Protein AF-A0A951D2X4-F1 (afdb_monomer_lite)

Sequence (350 aa):
RPELWFFWGPYGLYLFWRDPGARKLVVGLFALIPVLWFLPELWGSGHLLRGVNRAQHPRSNSAAFASCPVCTVFTKEAWPAVLNRVKIPGIIGLFAAAFGLWRTRNAWWRRPVVDPGVRARAWLLGIGLFGFVWWLGISLETQAGFSGNNRYLVFGTAPVAIAGGVAWGWFAGTLGRFAQRLGARVSGLRRLSLPQVAIPAGSAVAIALFLAVPPWIGTNIVSLPRTHHALIYQAHLREDLTAAVREAGGPSALLKCGNTPASVMTEGFQVPMAAWTLGVHTLRVQASPLTLAPPPAPTVILQTRAQTNSTLLPTPAQIIAWERAGARYRLIAHVRTFRVFSTCPGKVRG

Radius of gyration: 28.35 Å; chains: 1; bounding box: 62×49×80 Å

Foldseek 3Di:
DVVCCVVVVVVLVVCCVPPVVCVVVSVVCVVVVLCVQQVVCCVVPVDRCVVVVLQLQAALPFCLPDPQSLCCLVPVQQVLLAQLLQLVLLVVLLVVLVVVCVVCVVPQVPDPDHDPSVVVSVLLNVLLVQLVVQSNVLSVVSPVRGHSDSVSSVVSRVSSNVSSVVSLLVQLVVQLVVQLVVLVVDVVNVVSVDSVNSSVVSNVVSVCVSPVDPDSVPVSDPPPVVVVQFVVQVVCVLVQLLVQCVLQVHLVNQQPFDPDGFQEEEASVCLVSNCVSSVHDSVSYHHADPDQDDDDDGQKYWWFAPTPPGATPPHPVSVVVNVVVPQDWDFRGDGDGTTMIGSDDTPRDD

Secondary structure (DSSP, 8-state):
-GGGHHHHHHHHHHHHHH-GGGHHHHHHHHHHHHHHHHHHHHHHHS-TTHHHHHHTS--TT-GGGSSSHHHHIIIIIIGGGS-HHHHHHHHHHHHHHHHHHHHTHHHHHT-SS--HHHHHHHHHHHHHHHHHHHHHHHHHHHHTT----GGGTHHHHHHHHHHHHHHHHHHHHHHHHHHHHHHHH-GGGGGGGSHHHHHHHHHHHHHHHHHHSTT-S-TTS--HHHHHHHHHHHHHHHHHHHHHHHHTT-HHHHHTSSSSS--EEE-TTTHHHHHHHHTS-GGGEEEPPSS-PPSPPPSEEEEEESSTTSPEES-HHHHHHHHHTT---EEEEEETTEEEEESS------

pLDDT: mean 88.75, std 10.26, range [37.75, 98.19]

Structure (mmCIF, N/CA/C/O backbone):
data_AF-A0A951D2X4-F1
#
_entry.id   AF-A0A951D2X4-F1
#
loop_
_atom_site.group_PDB
_atom_site.id
_atom_site.type_symbol
_atom_site.label_atom_id
_atom_site.label_alt_id
_atom_site.label_comp_id
_atom_site.label_asym_id
_atom_site.label_entity_id
_atom_site.label_seq_id
_atom_site.pdbx_PDB_ins_code
_atom_site.Cartn_x
_atom_site.Cartn_y
_atom_site.Cartn_z
_atom_site.occupancy
_atom_site.B_iso_or_equiv
_atom_site.auth_seq_id
_atom_site.auth_comp_id
_atom_site.auth_asym_id
_atom_site.auth_atom_id
_atom_site.pdbx_PDB_model_num
ATOM 1 N N . ARG A 1 1 ? -6.357 -10.935 -4.612 1.00 74.62 1 ARG A N 1
ATOM 2 C CA . ARG A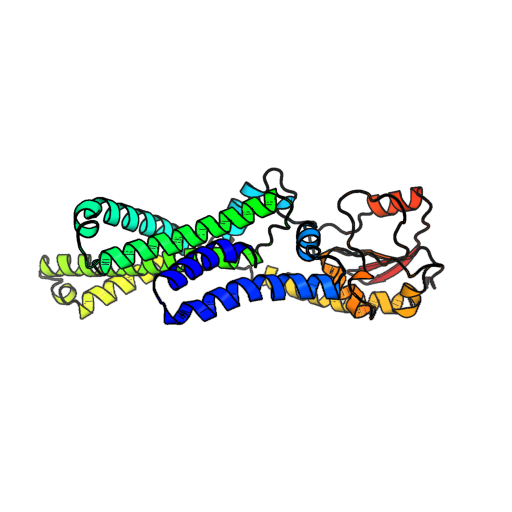 1 1 ? -5.042 -10.992 -3.941 1.00 74.62 1 ARG A CA 1
ATOM 3 C C . ARG A 1 1 ? -5.031 -12.268 -3.122 1.00 74.62 1 ARG A C 1
ATOM 5 O O . ARG A 1 1 ? -5.995 -12.422 -2.376 1.00 74.62 1 ARG A O 1
ATOM 12 N N . PRO A 1 2 ? -4.079 -13.192 -3.318 1.00 83.69 2 PRO A N 1
ATOM 13 C CA . PRO A 1 2 ? -4.097 -14.492 -2.644 1.00 83.69 2 PRO A CA 1
ATOM 14 C C . PRO A 1 2 ? -4.062 -14.390 -1.113 1.00 83.69 2 PRO A C 1
ATOM 16 O O . PRO A 1 2 ? -4.654 -15.209 -0.427 1.00 83.69 2 PRO A O 1
ATOM 19 N N . GLU A 1 3 ? -3.474 -13.326 -0.571 1.00 82.94 3 GLU A N 1
ATOM 20 C CA . GLU A 1 3 ? -3.414 -13.020 0.862 1.00 82.94 3 GLU A CA 1
ATOM 21 C C . GLU A 1 3 ? -4.816 -12.905 1.488 1.00 82.94 3 GLU A C 1
ATOM 23 O O . GLU A 1 3 ? -5.033 -13.269 2.641 1.00 82.94 3 GLU A O 1
ATOM 28 N N . LEU A 1 4 ? -5.809 -12.443 0.714 1.00 85.38 4 LEU A N 1
ATOM 29 C CA . LEU A 1 4 ? -7.202 -12.360 1.166 1.00 85.38 4 LEU A CA 1
ATOM 30 C C . LEU A 1 4 ? -7.862 -13.730 1.300 1.00 85.38 4 LEU A C 1
ATOM 32 O O . LEU A 1 4 ? -8.838 -13.863 2.038 1.00 85.38 4 LEU A O 1
ATOM 36 N N . TRP A 1 5 ? -7.346 -14.752 0.616 1.00 89.69 5 TRP A N 1
ATOM 37 C CA . TRP A 1 5 ? -7.909 -16.098 0.674 1.00 89.69 5 TRP A CA 1
ATOM 38 C C . TRP A 1 5 ? -7.782 -16.690 2.078 1.00 89.69 5 TRP A C 1
ATOM 40 O O . TRP A 1 5 ? -8.663 -17.437 2.492 1.00 89.69 5 TRP A O 1
ATOM 50 N N . PHE A 1 6 ? -6.773 -16.269 2.853 1.00 86.00 6 PHE A N 1
ATOM 51 C CA . PHE A 1 6 ? -6.630 -16.640 4.263 1.00 86.00 6 PHE A CA 1
ATOM 52 C C . PHE A 1 6 ? -7.819 -16.188 5.124 1.00 86.00 6 PHE A C 1
ATOM 54 O O . PHE A 1 6 ? -8.160 -16.840 6.104 1.00 86.00 6 PHE A O 1
ATOM 61 N N . PHE A 1 7 ? -8.488 -15.097 4.746 1.00 86.31 7 PHE A N 1
ATOM 62 C CA . PHE A 1 7 ? -9.653 -14.578 5.465 1.00 86.31 7 PHE A CA 1
ATOM 63 C C . PHE A 1 7 ? -10.966 -15.050 4.837 1.00 86.31 7 PHE A C 1
ATOM 65 O O . PHE A 1 7 ? -11.893 -15.454 5.538 1.00 86.31 7 PHE A O 1
ATOM 72 N N . TRP A 1 8 ? -11.052 -15.024 3.507 1.00 88.75 8 TRP A N 1
ATOM 73 C CA . TRP A 1 8 ? -12.268 -15.387 2.779 1.00 88.75 8 TRP A CA 1
ATOM 74 C C . TRP A 1 8 ? -12.525 -16.889 2.744 1.00 88.75 8 TRP A C 1
ATOM 76 O O . TRP A 1 8 ? -13.683 -17.287 2.764 1.00 88.75 8 TRP A O 1
ATOM 86 N N . GLY A 1 9 ? -11.480 -17.719 2.733 1.00 93.12 9 GLY A N 1
ATOM 87 C CA . GLY A 1 9 ? -11.609 -19.174 2.773 1.00 93.12 9 GLY A CA 1
ATOM 88 C C . GLY A 1 9 ? -12.357 -19.639 4.028 1.00 93.12 9 GLY A C 1
ATOM 89 O O . GLY A 1 9 ? -13.449 -20.194 3.904 1.00 93.12 9 GLY A O 1
ATOM 90 N N . PRO A 1 10 ? -11.853 -19.345 5.242 1.00 94.25 10 PRO A N 1
ATOM 91 C CA . PRO A 1 10 ? -12.550 -19.680 6.483 1.00 94.25 10 PRO A CA 1
ATOM 92 C C . PRO A 1 10 ? -13.952 -19.070 6.583 1.00 94.25 10 PRO A C 1
ATOM 94 O O . PRO A 1 10 ? -14.875 -19.734 7.049 1.00 94.25 10 PRO A O 1
ATOM 97 N N . TYR A 1 11 ? -14.143 -17.832 6.112 1.00 92.94 11 TYR A N 1
ATOM 98 C CA . TYR A 1 11 ? -15.467 -17.206 6.099 1.00 92.94 11 TYR A CA 1
ATOM 99 C C . TYR A 1 11 ? -16.445 -17.916 5.153 1.00 92.94 11 TYR A C 1
ATOM 101 O O . TYR A 1 11 ? -17.596 -18.154 5.514 1.00 92.94 11 TYR A O 1
ATOM 109 N N . GLY A 1 12 ? -15.990 -18.311 3.966 1.00 95.62 12 GLY A N 1
ATOM 110 C CA . GLY A 1 12 ? -16.782 -19.095 3.027 1.00 95.62 12 GLY A CA 1
ATOM 111 C C . GLY A 1 12 ? -17.149 -20.466 3.590 1.00 95.62 12 GLY A C 1
ATOM 112 O O . GLY A 1 12 ? -18.306 -20.862 3.497 1.00 95.62 12 GLY A O 1
ATOM 113 N N . LEU A 1 13 ? -16.213 -21.152 4.257 1.00 96.31 13 LEU A N 1
ATOM 114 C CA . LEU A 1 13 ? -16.492 -22.410 4.965 1.00 96.31 13 LEU A CA 1
ATOM 115 C C . LEU A 1 13 ? -17.527 -22.218 6.081 1.00 96.31 13 LEU A C 1
ATOM 117 O O . LEU A 1 13 ? -18.470 -23.000 6.199 1.00 96.31 13 LEU A O 1
ATOM 121 N N . TYR A 1 14 ? -17.401 -21.138 6.855 1.00 95.94 14 TYR A N 1
ATOM 122 C CA . TYR A 1 14 ? -18.396 -20.767 7.857 1.00 95.94 14 TYR A CA 1
ATOM 123 C C . TYR A 1 14 ? -19.785 -20.567 7.233 1.00 95.94 14 TYR A C 1
ATOM 125 O O . TYR A 1 14 ? -20.759 -21.126 7.737 1.00 95.94 14 TYR A O 1
ATOM 133 N N . LEU A 1 15 ? -19.888 -19.827 6.122 1.00 96.94 15 LEU A N 1
ATOM 134 C CA . LEU A 1 15 ? -21.154 -19.634 5.407 1.00 96.94 15 LEU A CA 1
ATOM 135 C C . LEU A 1 15 ? -21.711 -20.949 4.863 1.00 96.94 15 LEU A C 1
ATOM 137 O O . LEU A 1 15 ? -22.901 -21.207 5.008 1.00 96.94 15 LEU A O 1
ATOM 141 N N . PHE A 1 16 ? -20.861 -21.807 4.301 1.00 97.00 16 PHE A N 1
ATOM 142 C CA . PHE A 1 16 ? -21.265 -23.112 3.785 1.00 97.00 16 PHE A CA 1
ATOM 143 C C . PHE A 1 16 ? -21.942 -23.976 4.862 1.00 97.00 16 PHE A C 1
ATOM 145 O O . PHE A 1 16 ? -22.952 -24.639 4.601 1.00 97.00 16 PHE A O 1
ATOM 152 N N . TRP A 1 17 ? -21.421 -23.951 6.091 1.00 96.94 17 TRP A N 1
ATOM 153 C CA . TRP A 1 17 ? -22.019 -24.683 7.206 1.00 96.94 17 TRP A CA 1
ATOM 154 C C . TRP A 1 17 ? -23.232 -23.980 7.809 1.00 96.94 17 TRP A C 1
ATOM 156 O O . TRP A 1 17 ? -24.218 -24.647 8.124 1.00 96.94 17 TRP A O 1
ATOM 166 N N . ARG A 1 18 ? -23.180 -22.653 7.970 1.00 97.12 18 ARG A N 1
ATOM 167 C CA . ARG A 1 18 ? -24.199 -21.897 8.708 1.00 97.12 18 ARG A CA 1
ATOM 168 C C . ARG A 1 18 ? -25.441 -21.570 7.884 1.00 97.12 18 ARG A C 1
ATOM 170 O O . ARG A 1 18 ? -26.522 -21.502 8.467 1.00 97.12 18 ARG A O 1
ATOM 177 N N . ASP A 1 19 ? -25.286 -21.374 6.579 1.00 96.62 19 ASP A N 1
ATOM 178 C CA . ASP A 1 19 ? -26.336 -20.937 5.660 1.00 96.62 19 ASP A CA 1
ATOM 179 C C . ASP A 1 19 ? -26.477 -21.920 4.477 1.00 96.62 19 ASP A C 1
ATOM 181 O O . ASP A 1 19 ? -25.721 -21.853 3.501 1.00 96.62 19 ASP A O 1
ATOM 185 N N . PRO A 1 20 ? -27.458 -22.845 4.529 1.00 96.56 20 PRO A N 1
ATOM 186 C CA . PRO A 1 20 ? -27.722 -23.781 3.440 1.00 96.56 20 PRO A CA 1
ATOM 187 C C . PRO A 1 20 ? -28.025 -23.109 2.094 1.00 96.56 20 PRO A C 1
ATOM 189 O O . PRO A 1 20 ? -27.681 -23.676 1.054 1.00 96.56 20 PRO A O 1
ATOM 192 N N . GLY A 1 21 ? -28.624 -21.910 2.098 1.00 97.50 21 GLY A N 1
ATOM 193 C CA . GLY A 1 21 ? -28.954 -21.160 0.884 1.00 97.50 21 GLY A CA 1
ATOM 194 C C . GLY A 1 21 ? -27.712 -20.647 0.155 1.00 97.50 21 GLY A C 1
ATOM 195 O O . GLY A 1 21 ? -27.677 -20.622 -1.076 1.00 97.50 21 GLY A O 1
ATOM 196 N N . ALA A 1 22 ? -26.648 -20.332 0.896 1.00 96.81 22 ALA A N 1
ATOM 197 C CA . ALA A 1 22 ? -25.388 -19.848 0.338 1.00 96.81 22 ALA A CA 1
ATOM 198 C C . ALA A 1 22 ? -24.488 -20.959 -0.236 1.00 96.81 22 ALA A C 1
ATOM 200 O O . ALA A 1 22 ? -23.544 -20.661 -0.965 1.00 96.81 22 ALA A O 1
ATOM 201 N N . ARG A 1 23 ? -24.746 -22.244 0.048 1.00 97.62 23 ARG A N 1
ATOM 202 C CA . ARG A 1 23 ? -23.815 -23.347 -0.279 1.00 97.62 23 ARG A CA 1
ATOM 203 C C . ARG A 1 23 ? -23.432 -23.424 -1.751 1.00 97.62 23 ARG A C 1
ATOM 205 O O . ARG A 1 23 ? -22.250 -23.545 -2.062 1.00 97.62 23 ARG A O 1
ATOM 212 N N . LYS A 1 24 ? -24.416 -23.335 -2.651 1.00 97.81 24 LYS A N 1
ATOM 213 C CA . LYS A 1 24 ? -24.170 -23.381 -4.103 1.00 97.81 24 LYS A CA 1
ATOM 214 C C . LYS A 1 24 ? -23.282 -22.220 -4.549 1.00 97.81 24 LYS A C 1
ATOM 216 O O . LYS A 1 24 ? -22.357 -22.427 -5.327 1.00 97.81 24 LYS A O 1
ATOM 221 N N . LEU A 1 25 ? -23.530 -21.026 -4.007 1.00 97.00 25 LEU A N 1
ATOM 222 C CA . LEU A 1 25 ? -22.716 -19.844 -4.271 1.00 97.00 25 LEU A CA 1
ATOM 223 C C . LEU A 1 25 ? -21.289 -20.028 -3.747 1.00 97.00 25 LEU A C 1
ATOM 225 O O . LEU A 1 25 ? -20.345 -19.767 -4.482 1.00 97.00 25 LEU A O 1
ATOM 229 N N . VAL A 1 26 ? -21.119 -20.513 -2.512 1.00 97.12 26 VAL A N 1
ATOM 230 C CA . VAL A 1 26 ? -19.789 -20.748 -1.928 1.00 97.12 26 VAL A CA 1
ATOM 231 C C . VAL A 1 26 ? -18.999 -21.754 -2.761 1.00 97.12 26 VAL A C 1
ATOM 233 O O . VAL A 1 26 ? -17.869 -21.456 -3.133 1.00 97.12 26 VAL A O 1
ATOM 236 N N . VAL A 1 27 ? -19.587 -22.904 -3.111 1.00 97.50 27 VAL A N 1
ATOM 237 C CA . VAL A 1 27 ? -18.931 -23.911 -3.967 1.00 97.50 27 VAL A CA 1
ATOM 238 C C . VAL A 1 27 ? -18.562 -23.310 -5.324 1.00 97.50 27 VAL A C 1
ATOM 240 O O . VAL A 1 27 ? -17.424 -23.452 -5.769 1.00 97.50 27 VAL A O 1
ATOM 243 N N . GLY A 1 28 ? -19.494 -22.580 -5.946 1.00 97.81 28 GLY A N 1
ATOM 244 C CA . GLY A 1 28 ? -19.256 -21.886 -7.209 1.00 97.81 28 GLY A CA 1
ATOM 245 C C . GLY A 1 28 ? -18.087 -20.905 -7.124 1.00 97.81 28 GLY A C 1
ATOM 246 O O . GLY A 1 28 ? -17.198 -20.946 -7.966 1.00 97.81 28 GLY A O 1
ATOM 247 N N . LEU A 1 29 ? -18.030 -20.070 -6.083 1.00 96.06 29 LEU A N 1
ATOM 248 C CA . LEU A 1 29 ? -16.946 -19.106 -5.879 1.00 96.06 29 LEU A CA 1
ATOM 249 C C . LEU A 1 29 ? -15.607 -19.783 -5.557 1.00 96.06 29 LEU A C 1
ATOM 251 O O . LEU A 1 29 ? -14.580 -19.342 -6.064 1.00 96.06 29 LEU A O 1
ATOM 255 N N . PHE A 1 30 ? -15.597 -20.858 -4.766 1.00 95.31 30 PHE A N 1
ATOM 256 C CA . PHE A 1 30 ? -14.376 -21.616 -4.460 1.00 95.31 30 PHE A CA 1
ATOM 257 C C . PHE A 1 30 ? -13.749 -22.234 -5.710 1.00 95.31 30 PHE A C 1
ATOM 259 O O . PHE A 1 30 ? -12.526 -22.271 -5.813 1.00 95.31 30 PHE A O 1
ATOM 266 N N . ALA A 1 31 ? -14.566 -22.680 -6.665 1.00 96.12 31 ALA A N 1
ATOM 267 C CA . ALA A 1 31 ? -14.084 -23.162 -7.955 1.00 96.12 31 ALA A CA 1
ATOM 268 C C . ALA A 1 31 ? -13.704 -22.006 -8.897 1.00 96.12 31 ALA A C 1
ATOM 270 O O . ALA A 1 31 ? -12.647 -22.027 -9.527 1.00 96.12 31 ALA A O 1
ATOM 271 N N . LEU A 1 32 ? -14.548 -20.976 -8.980 1.00 96.56 32 LEU A N 1
ATOM 272 C CA . LEU A 1 32 ? -14.403 -19.897 -9.953 1.00 96.56 32 LEU A CA 1
ATOM 273 C C . LEU A 1 32 ? -13.237 -18.955 -9.626 1.00 96.56 32 LEU A C 1
ATOM 275 O O . LEU A 1 32 ? -12.574 -18.481 -10.543 1.00 96.56 32 LEU A O 1
ATOM 279 N N . ILE A 1 33 ? -12.951 -18.690 -8.346 1.00 94.44 33 ILE A N 1
ATOM 280 C CA . ILE A 1 33 ? -11.872 -17.772 -7.946 1.00 94.44 33 ILE A CA 1
ATOM 281 C C . ILE A 1 33 ? -10.502 -18.253 -8.459 1.00 94.44 33 ILE A C 1
ATOM 283 O O . ILE A 1 33 ? -9.858 -17.465 -9.150 1.00 94.44 33 ILE A O 1
ATOM 287 N N . PRO A 1 34 ? -10.037 -19.495 -8.207 1.00 92.81 34 PRO A N 1
ATOM 288 C CA . PRO A 1 34 ? -8.779 -19.985 -8.774 1.00 92.81 34 PRO A CA 1
ATOM 289 C C . PRO A 1 34 ? -8.773 -19.968 -10.305 1.00 92.81 34 PRO A C 1
ATOM 291 O O . PRO A 1 34 ? -7.794 -19.530 -10.906 1.00 92.81 34 PRO A O 1
ATOM 294 N N . VAL A 1 35 ? -9.876 -20.383 -10.938 1.00 95.44 35 VAL A N 1
ATOM 295 C CA . VAL A 1 35 ? -10.020 -20.407 -12.403 1.00 95.44 35 VAL A CA 1
ATOM 296 C C . VAL A 1 35 ? -9.823 -19.009 -12.991 1.00 95.44 35 VAL A C 1
ATOM 298 O O . VAL A 1 35 ? -8.956 -18.814 -13.841 1.00 95.44 35 VAL A O 1
ATOM 301 N N . LEU A 1 36 ? -10.561 -18.013 -12.497 1.00 94.62 36 LEU A N 1
ATOM 302 C CA . LEU A 1 36 ? -10.463 -16.628 -12.965 1.00 94.62 36 LEU A CA 1
ATOM 303 C C . LEU A 1 36 ? -9.162 -15.937 -12.541 1.00 94.62 36 LEU A C 1
ATOM 305 O O . LEU A 1 36 ? -8.774 -14.947 -13.155 1.00 94.62 36 LEU A O 1
ATOM 309 N N . TRP A 1 37 ? -8.487 -16.429 -11.502 1.00 92.50 37 TRP A N 1
ATOM 310 C CA . TRP A 1 37 ? -7.212 -15.876 -11.053 1.00 92.50 37 TRP A CA 1
ATOM 311 C C . TRP A 1 37 ? -6.037 -16.368 -11.905 1.00 92.50 37 TRP A C 1
ATOM 313 O O . TRP A 1 37 ? -5.164 -15.578 -12.260 1.00 92.50 37 TRP A O 1
ATOM 323 N N . PHE A 1 38 ? -6.006 -17.661 -12.235 1.00 94.00 38 PHE A N 1
ATOM 324 C CA . PHE A 1 38 ? -4.852 -18.294 -12.874 1.00 94.00 38 PHE A CA 1
ATOM 325 C C . PHE A 1 38 ? -4.985 -18.466 -14.390 1.00 94.00 38 PHE A C 1
ATOM 327 O O . PHE A 1 38 ? -3.982 -18.336 -15.093 1.00 94.00 38 PHE A O 1
ATOM 334 N N . LEU A 1 39 ? -6.182 -18.739 -14.925 1.00 95.56 39 LEU A N 1
ATOM 335 C CA . LEU A 1 39 ? -6.328 -19.004 -16.362 1.00 95.56 39 LEU A CA 1
ATOM 336 C C . LEU A 1 39 ? -6.038 -17.787 -17.245 1.00 95.56 39 LEU A C 1
ATOM 338 O O . LEU A 1 39 ? -5.307 -17.963 -18.218 1.00 95.56 39 LEU A O 1
ATOM 342 N N . PRO A 1 40 ? -6.493 -16.557 -16.928 1.00 93.75 40 PRO A N 1
ATOM 343 C CA . PRO A 1 40 ? -6.130 -15.394 -17.738 1.00 93.75 40 PRO A CA 1
ATOM 344 C C . PRO A 1 40 ? -4.615 -15.158 -17.792 1.00 93.75 40 PRO A C 1
ATOM 346 O O . PRO A 1 40 ? -4.084 -14.778 -18.834 1.00 93.75 40 PRO A O 1
ATOM 349 N N . GLU A 1 41 ? -3.904 -15.431 -16.694 1.00 90.00 41 GLU A N 1
ATOM 350 C CA . GLU A 1 41 ? -2.444 -15.332 -16.640 1.00 90.00 41 GLU A CA 1
ATOM 351 C C . GLU A 1 41 ? -1.780 -16.426 -17.493 1.00 90.00 41 GLU A C 1
ATOM 353 O O . GLU A 1 41 ? -0.844 -16.136 -18.243 1.00 90.00 41 GLU A O 1
ATOM 358 N N . LEU A 1 42 ? -2.283 -17.665 -17.439 1.00 92.69 42 LEU A N 1
ATOM 359 C CA . LEU A 1 42 ? -1.808 -18.759 -18.287 1.00 92.69 42 LEU A CA 1
ATOM 360 C C . LEU A 1 42 ? -2.045 -18.469 -19.772 1.00 92.69 42 LEU A C 1
ATOM 362 O O . LEU A 1 42 ? -1.116 -18.593 -20.562 1.00 92.69 42 LEU A O 1
ATOM 366 N N . TRP A 1 43 ? -3.248 -18.051 -20.160 1.00 94.12 43 TRP A N 1
ATOM 367 C CA . TRP A 1 43 ? -3.573 -17.760 -21.558 1.00 94.12 43 TRP A CA 1
ATOM 368 C C . TRP A 1 43 ? -2.809 -16.550 -22.089 1.00 94.12 43 TRP A C 1
ATOM 370 O O . TRP A 1 43 ? -2.298 -16.585 -23.204 1.00 94.12 43 TRP A O 1
ATOM 380 N N . GLY A 1 44 ? -2.696 -15.488 -21.289 1.00 86.38 44 GLY A N 1
ATOM 381 C CA . GLY A 1 44 ? -2.028 -14.257 -21.705 1.00 86.38 44 GLY A CA 1
ATOM 382 C C . GLY A 1 44 ? -0.502 -14.333 -21.694 1.00 86.38 44 GLY A C 1
ATOM 383 O O . GLY A 1 44 ? 0.149 -13.525 -22.353 1.00 86.38 44 GLY A O 1
ATOM 384 N N . SER A 1 45 ? 0.093 -15.256 -20.931 1.00 83.25 45 SER A N 1
ATOM 385 C CA . SER A 1 45 ? 1.549 -15.278 -20.740 1.00 83.25 45 SER A CA 1
ATOM 386 C C . SER A 1 45 ? 2.235 -16.636 -20.855 1.00 83.25 45 SER A C 1
ATOM 388 O O . SER A 1 45 ? 3.462 -16.689 -20.794 1.00 83.25 45 SER A O 1
ATOM 390 N N . GLY A 1 46 ? 1.482 -17.725 -21.002 1.00 90.00 46 GLY A N 1
ATOM 391 C CA . GLY A 1 46 ? 2.006 -19.093 -21.015 1.00 90.00 46 GLY A CA 1
ATOM 392 C C . GLY A 1 46 ? 2.483 -19.597 -19.650 1.00 90.00 46 GLY A C 1
ATOM 393 O O . GLY A 1 46 ? 3.054 -20.680 -19.575 1.00 90.00 46 GLY A O 1
ATOM 394 N N . HIS A 1 47 ? 2.283 -18.838 -18.564 1.00 87.94 47 HIS A N 1
ATOM 395 C CA . HIS A 1 47 ? 2.858 -19.161 -17.259 1.00 87.94 47 HIS A CA 1
ATOM 396 C C . HIS A 1 47 ? 1.934 -18.769 -16.092 1.00 87.94 47 HIS A C 1
ATOM 398 O O . HIS A 1 47 ? 1.793 -17.591 -15.769 1.00 87.94 47 HIS A O 1
ATOM 404 N N . LEU A 1 48 ? 1.383 -19.764 -15.383 1.00 91.25 48 LEU A N 1
ATOM 405 C CA . LEU A 1 48 ? 0.394 -19.598 -14.295 1.00 91.25 48 LEU A CA 1
ATOM 406 C C . LEU A 1 48 ? 0.818 -18.625 -13.183 1.00 91.25 48 LEU A C 1
ATOM 408 O O . LEU A 1 48 ? -0.010 -17.912 -12.624 1.00 91.25 48 LEU A O 1
ATOM 412 N N . LEU A 1 49 ? 2.109 -18.608 -12.843 1.00 89.75 49 LEU A N 1
ATOM 413 C CA . LEU A 1 49 ? 2.649 -17.845 -11.712 1.00 89.75 49 LEU A CA 1
ATOM 414 C C . LEU A 1 49 ? 3.497 -16.642 -12.144 1.00 89.75 49 LEU A C 1
ATOM 416 O O . LEU A 1 49 ? 4.323 -16.157 -11.372 1.00 89.75 49 LEU A O 1
ATOM 420 N N . ARG A 1 50 ? 3.339 -16.140 -13.378 1.00 85.50 50 ARG A N 1
ATOM 421 C CA . ARG A 1 50 ? 4.212 -15.061 -13.870 1.00 85.50 50 ARG A CA 1
ATOM 422 C C . ARG A 1 50 ? 4.052 -13.795 -13.026 1.00 85.50 50 ARG A C 1
ATOM 424 O O . ARG A 1 50 ? 5.053 -13.145 -12.734 1.00 85.50 50 ARG A O 1
ATOM 431 N N . GLY A 1 51 ? 2.841 -13.478 -12.573 1.00 82.69 51 GLY A N 1
ATOM 432 C CA . GLY A 1 51 ? 2.588 -12.386 -11.635 1.00 82.69 51 GLY A CA 1
ATOM 433 C C . GLY A 1 51 ? 3.380 -12.509 -10.329 1.00 82.69 51 GLY A C 1
ATOM 434 O O . GLY A 1 51 ? 3.919 -11.508 -9.859 1.00 82.69 51 GLY A O 1
ATOM 435 N N . VAL A 1 52 ? 3.515 -13.724 -9.782 1.00 85.56 52 VAL A N 1
ATOM 436 C CA . VAL A 1 52 ? 4.320 -13.998 -8.578 1.00 85.56 52 VAL A CA 1
ATOM 437 C C . VAL A 1 52 ? 5.797 -13.771 -8.874 1.00 85.56 52 VAL A C 1
ATOM 439 O O . VAL A 1 52 ? 6.433 -12.967 -8.197 1.00 85.56 52 VAL A O 1
ATOM 442 N N . ASN A 1 53 ? 6.305 -14.375 -9.952 1.00 83.06 53 ASN A N 1
ATOM 443 C CA . ASN A 1 53 ? 7.694 -14.198 -10.373 1.00 83.06 53 ASN A CA 1
ATOM 444 C C . ASN A 1 53 ? 8.012 -12.711 -10.576 1.00 83.06 53 ASN A C 1
ATOM 446 O O . ASN A 1 53 ? 9.019 -12.215 -10.090 1.00 83.06 53 ASN A O 1
ATOM 450 N N . ARG A 1 54 ? 7.126 -11.949 -11.229 1.00 79.81 54 ARG A N 1
ATOM 451 C CA . ARG A 1 54 ? 7.283 -10.497 -11.415 1.00 79.81 54 ARG A CA 1
ATOM 452 C C . ARG A 1 54 ? 7.237 -9.721 -10.101 1.00 79.81 54 ARG A C 1
ATOM 454 O O . ARG A 1 54 ? 7.979 -8.756 -9.958 1.00 79.81 54 ARG A O 1
ATOM 461 N N . ALA A 1 55 ? 6.405 -10.124 -9.146 1.00 81.81 55 ALA A N 1
ATOM 462 C CA . ALA A 1 55 ? 6.327 -9.476 -7.838 1.00 81.81 55 ALA A CA 1
ATOM 463 C C . ALA A 1 55 ? 7.594 -9.686 -6.984 1.00 81.81 55 ALA A C 1
ATOM 465 O O . ALA A 1 55 ? 7.874 -8.857 -6.114 1.00 81.81 55 ALA A O 1
ATOM 466 N N . GLN A 1 56 ? 8.372 -10.732 -7.282 1.00 84.50 56 GLN A N 1
ATOM 467 C CA . GLN A 1 56 ? 9.692 -11.012 -6.704 1.00 84.50 56 GLN A CA 1
ATOM 468 C C . GLN A 1 56 ? 10.850 -10.263 -7.381 1.00 84.50 56 GLN A C 1
ATOM 470 O O . GLN A 1 56 ? 12.011 -10.536 -7.095 1.00 84.50 56 GLN A O 1
ATOM 475 N N . HIS A 1 57 ? 10.567 -9.313 -8.277 1.00 77.44 57 HIS A N 1
ATOM 476 C CA . HIS A 1 57 ? 11.575 -8.395 -8.813 1.00 77.44 57 HIS A CA 1
ATOM 477 C C . HIS A 1 57 ? 11.437 -7.031 -8.110 1.00 77.44 57 HIS A C 1
ATOM 479 O O . HIS A 1 57 ? 10.794 -6.122 -8.649 1.00 77.44 57 HIS A O 1
ATOM 485 N N . PRO A 1 58 ? 11.956 -6.885 -6.871 1.00 74.25 58 PRO A N 1
ATOM 486 C CA . PRO A 1 58 ? 11.840 -5.666 -6.085 1.00 74.25 58 PRO A CA 1
ATOM 487 C C . PRO A 1 58 ? 12.452 -4.453 -6.787 1.00 74.25 58 PRO A C 1
ATOM 489 O O . PRO A 1 58 ? 13.464 -4.527 -7.480 1.00 74.25 58 PRO A O 1
ATOM 492 N N . ARG A 1 59 ? 11.834 -3.295 -6.546 1.00 74.62 59 ARG A N 1
ATOM 493 C CA . ARG A 1 59 ? 12.329 -1.986 -6.984 1.00 74.62 59 ARG A CA 1
ATOM 494 C C . ARG A 1 59 ? 13.660 -1.632 -6.334 1.00 74.62 59 ARG A C 1
ATOM 496 O O . ARG A 1 59 ? 13.864 -1.977 -5.178 1.00 74.62 59 ARG A O 1
ATOM 503 N N . SER A 1 60 ? 14.485 -0.827 -7.000 1.00 69.75 60 SER A N 1
ATOM 504 C CA . SER A 1 60 ? 15.801 -0.380 -6.500 1.00 69.75 60 SER A CA 1
ATOM 505 C C . SER A 1 60 ? 15.806 0.236 -5.091 1.00 69.75 60 SER A C 1
ATOM 507 O O . SER A 1 60 ? 16.813 0.165 -4.398 1.00 69.75 60 SER A O 1
ATOM 509 N N . ASN A 1 61 ? 14.687 0.805 -4.638 1.00 76.38 61 ASN A N 1
ATOM 510 C CA . ASN A 1 61 ? 14.484 1.333 -3.284 1.00 76.38 61 ASN A CA 1
ATOM 511 C C . ASN A 1 61 ? 13.505 0.487 -2.441 1.00 76.38 61 ASN A C 1
ATOM 513 O O . ASN A 1 61 ? 12.761 1.014 -1.614 1.00 76.38 61 ASN A O 1
ATOM 517 N N . SER A 1 62 ? 13.411 -0.813 -2.709 1.00 82.75 62 SER A N 1
ATOM 518 C CA . SER A 1 62 ? 12.544 -1.737 -1.981 1.00 82.75 62 SER A CA 1
ATOM 519 C C . SER A 1 62 ? 13.116 -2.041 -0.602 1.00 82.75 62 SER A C 1
ATOM 521 O O . SER A 1 62 ? 14.323 -2.227 -0.455 1.00 82.75 62 SER A O 1
ATOM 523 N N . ALA A 1 63 ? 12.235 -2.202 0.387 1.00 88.12 63 ALA A N 1
ATOM 524 C CA . ALA A 1 63 ? 12.597 -2.762 1.682 1.00 88.12 63 ALA A CA 1
ATOM 525 C C . ALA A 1 63 ? 13.166 -4.193 1.585 1.00 88.12 63 ALA A C 1
ATOM 527 O O . ALA A 1 63 ? 13.877 -4.612 2.494 1.00 88.12 63 ALA A O 1
ATOM 528 N N . ALA A 1 64 ? 12.929 -4.912 0.479 1.00 87.44 64 ALA A N 1
ATOM 529 C CA . ALA A 1 64 ? 13.508 -6.231 0.215 1.00 87.44 64 ALA A CA 1
ATOM 530 C C . ALA A 1 64 ? 15.046 -6.227 0.168 1.00 87.44 64 ALA A C 1
ATOM 532 O O . ALA A 1 64 ? 15.660 -7.262 0.396 1.00 87.44 64 ALA A O 1
ATOM 533 N N . PHE A 1 65 ? 15.672 -5.072 -0.093 1.00 86.00 65 PHE A N 1
ATOM 534 C CA . PHE A 1 65 ? 17.132 -4.922 -0.111 1.00 86.00 65 PHE A CA 1
ATOM 535 C C . PHE A 1 65 ? 17.736 -4.483 1.226 1.00 86.00 65 PHE A C 1
ATOM 537 O O . PHE A 1 65 ? 18.948 -4.301 1.323 1.00 86.00 65 PHE A O 1
ATOM 544 N N . ALA A 1 66 ? 16.921 -4.263 2.258 1.00 88.44 66 ALA A N 1
ATOM 545 C CA . ALA A 1 66 ? 17.437 -3.904 3.571 1.00 88.44 66 ALA A CA 1
ATOM 546 C C . ALA A 1 66 ? 18.101 -5.108 4.257 1.00 88.44 66 ALA A C 1
ATOM 548 O O . ALA A 1 66 ? 17.756 -6.253 3.986 1.00 88.44 66 ALA A O 1
ATOM 549 N N . SER A 1 67 ? 18.993 -4.850 5.219 1.00 92.94 67 SER A N 1
ATOM 550 C CA . SER A 1 67 ? 19.595 -5.906 6.051 1.00 92.94 67 SER A CA 1
ATOM 551 C C . SER A 1 67 ? 18.554 -6.695 6.853 1.00 92.94 67 SER A C 1
ATOM 553 O O . SER A 1 67 ? 18.697 -7.896 7.044 1.00 92.94 67 SER A O 1
ATOM 555 N N . CYS A 1 68 ? 17.484 -6.023 7.287 1.00 94.81 68 CYS A N 1
ATOM 556 C CA . CYS A 1 68 ? 16.283 -6.656 7.821 1.00 94.81 68 CYS A CA 1
ATOM 557 C C . CYS A 1 68 ? 15.048 -6.149 7.052 1.00 94.81 68 CYS A C 1
ATOM 559 O O . CYS A 1 68 ? 14.504 -5.088 7.402 1.00 94.81 68 CYS A O 1
ATOM 561 N N . PRO A 1 69 ? 14.596 -6.874 6.009 1.00 93.81 69 PRO A N 1
ATOM 562 C CA . PRO A 1 69 ? 13.395 -6.535 5.247 1.00 93.81 69 PRO A CA 1
ATOM 563 C C . PRO A 1 69 ? 12.143 -6.430 6.120 1.00 93.81 69 PRO A C 1
ATOM 565 O O . PRO A 1 69 ? 11.459 -5.407 6.078 1.00 93.81 69 PRO A O 1
ATOM 568 N N . VAL A 1 70 ? 11.899 -7.420 6.992 1.00 95.50 70 VAL A N 1
ATOM 569 C CA . VAL A 1 70 ? 10.758 -7.411 7.931 1.00 95.50 70 VAL A CA 1
ATOM 570 C C . VAL A 1 70 ? 10.776 -6.159 8.805 1.00 95.50 70 VAL A C 1
ATOM 572 O O . VAL A 1 70 ? 9.776 -5.447 8.898 1.00 95.50 70 VAL A O 1
ATOM 575 N N . CYS A 1 71 ? 11.922 -5.859 9.423 1.00 95.31 71 CYS A N 1
ATOM 576 C CA . CYS A 1 71 ? 12.074 -4.698 10.295 1.00 95.31 71 CYS A CA 1
ATOM 577 C C . CYS A 1 71 ? 11.832 -3.402 9.521 1.00 95.31 71 CYS A C 1
ATOM 579 O O . CYS A 1 71 ? 11.191 -2.490 10.036 1.00 95.31 71 CYS A O 1
ATOM 581 N N . THR A 1 72 ? 12.334 -3.310 8.289 1.00 93.62 72 THR A N 1
ATOM 582 C CA . THR A 1 72 ? 12.227 -2.112 7.449 1.00 93.62 72 THR A CA 1
ATOM 583 C C . THR A 1 72 ? 10.785 -1.847 7.050 1.00 93.62 72 THR A C 1
ATOM 585 O O . THR A 1 72 ? 10.295 -0.747 7.301 1.00 93.62 72 THR A O 1
ATOM 588 N N . VAL A 1 73 ? 10.078 -2.852 6.526 1.00 94.00 73 VAL A N 1
ATOM 589 C CA . VAL A 1 73 ? 8.649 -2.717 6.205 1.00 94.00 73 VAL A CA 1
ATOM 590 C C . VAL A 1 73 ? 7.872 -2.349 7.458 1.00 94.00 73 VAL A C 1
ATOM 592 O O . VAL A 1 73 ? 7.130 -1.371 7.460 1.00 94.00 73 VAL A O 1
ATOM 595 N N . PHE A 1 74 ? 8.076 -3.066 8.562 1.00 91.31 74 PHE A N 1
ATOM 596 C CA . PHE A 1 74 ? 7.277 -2.847 9.759 1.00 91.31 74 PHE A CA 1
ATOM 597 C C . PHE A 1 74 ? 7.532 -1.471 10.394 1.00 91.31 74 PHE A C 1
ATOM 599 O O . PHE A 1 74 ? 6.592 -0.725 10.661 1.00 91.31 74 PHE A O 1
ATOM 606 N N . THR A 1 75 ? 8.794 -1.099 10.614 1.00 89.81 75 THR A N 1
ATOM 607 C CA . THR A 1 75 ? 9.155 0.111 11.376 1.00 89.81 75 THR A CA 1
ATOM 608 C C . THR A 1 75 ? 9.230 1.378 10.529 1.00 89.81 75 THR A C 1
ATOM 610 O O . THR A 1 75 ? 8.906 2.454 11.032 1.00 89.81 75 THR A O 1
ATOM 613 N N . LYS A 1 76 ? 9.635 1.275 9.255 1.00 89.06 76 LYS A N 1
ATOM 614 C CA . LYS A 1 76 ? 9.867 2.432 8.373 1.00 89.06 76 LYS A CA 1
ATOM 615 C C . LYS A 1 76 ? 8.756 2.661 7.351 1.00 89.06 76 LYS A C 1
ATOM 617 O O . LYS A 1 76 ? 8.670 3.765 6.823 1.00 89.06 76 LYS A O 1
ATOM 622 N N . GLU A 1 77 ? 7.891 1.678 7.095 1.00 90.75 77 GLU A N 1
ATOM 623 C CA . GLU A 1 77 ? 6.802 1.818 6.116 1.00 90.75 77 GLU A CA 1
ATOM 624 C C . GLU A 1 77 ? 5.408 1.659 6.742 1.00 90.75 77 GLU A C 1
ATOM 626 O O . GLU A 1 77 ? 4.586 2.569 6.635 1.00 90.75 77 GLU A O 1
ATOM 631 N N . ALA A 1 78 ? 5.144 0.557 7.449 1.00 91.88 78 ALA A N 1
ATOM 632 C CA . ALA A 1 78 ? 3.835 0.229 8.015 1.00 91.88 78 ALA A CA 1
ATOM 633 C C . ALA A 1 78 ? 3.511 1.080 9.243 1.00 91.88 78 ALA A C 1
ATOM 635 O O . ALA A 1 78 ? 2.491 1.769 9.285 1.00 91.88 78 ALA A O 1
ATOM 636 N N . TRP A 1 79 ? 4.410 1.093 10.229 1.00 89.94 79 TRP A N 1
ATOM 637 C CA . TRP A 1 79 ? 4.230 1.865 11.453 1.00 89.94 79 TRP A CA 1
ATOM 638 C C . TRP A 1 79 ? 4.027 3.364 11.186 1.00 89.94 79 TRP A C 1
ATOM 640 O O . TRP A 1 79 ? 3.129 3.961 11.794 1.00 89.94 79 TRP A O 1
ATOM 650 N N . PRO A 1 80 ? 4.783 4.003 10.273 1.00 88.44 80 PRO A N 1
ATOM 651 C CA . PRO A 1 80 ? 4.574 5.403 9.922 1.00 88.44 80 PRO A CA 1
ATOM 652 C C . PRO A 1 80 ? 3.270 5.683 9.167 1.00 88.44 80 PRO A C 1
ATOM 654 O O . PRO A 1 80 ? 2.793 6.816 9.216 1.00 88.44 80 PRO A O 1
ATOM 657 N N . ALA A 1 81 ? 2.667 4.678 8.520 1.00 88.31 81 ALA A N 1
ATOM 658 C CA . ALA A 1 81 ? 1.447 4.844 7.727 1.00 88.31 81 ALA A CA 1
ATOM 659 C C . ALA A 1 81 ? 0.213 5.226 8.565 1.00 88.31 81 ALA A C 1
ATOM 661 O O . ALA A 1 81 ? -0.769 5.722 8.016 1.00 88.31 81 ALA A O 1
ATOM 662 N N . VAL A 1 82 ? 0.252 5.018 9.886 1.00 88.81 82 VAL A N 1
ATOM 663 C CA . VAL A 1 82 ? -0.785 5.478 10.820 1.00 88.81 82 VAL A CA 1
ATOM 664 C C . VAL A 1 82 ? -0.208 6.543 11.750 1.00 88.81 82 VAL A C 1
ATOM 666 O O . VAL A 1 82 ? 0.840 6.361 12.377 1.00 88.81 82 VAL A O 1
ATOM 669 N N . LEU A 1 83 ? -0.935 7.653 11.886 1.00 86.88 83 LEU A N 1
ATOM 670 C CA . LEU A 1 83 ? -0.590 8.753 12.788 1.00 86.88 83 LEU A CA 1
ATOM 671 C C . LEU A 1 83 ? -0.495 8.262 14.243 1.00 86.88 83 LEU A C 1
ATOM 673 O O . LEU A 1 83 ? -1.345 7.488 14.687 1.00 86.88 83 LEU A O 1
ATOM 677 N N . ASN A 1 84 ? 0.481 8.757 15.019 1.00 87.44 84 ASN A N 1
ATOM 678 C CA . ASN A 1 84 ? 0.657 8.362 16.429 1.00 87.44 84 ASN A CA 1
ATOM 679 C C . ASN A 1 84 ? -0.620 8.601 17.249 1.00 87.44 84 ASN A C 1
ATOM 681 O O . ASN A 1 84 ? -1.036 7.725 18.003 1.00 87.44 84 ASN A O 1
ATOM 685 N N . ARG A 1 85 ? -1.309 9.725 17.006 1.00 86.50 85 ARG A N 1
ATOM 686 C CA . ARG A 1 85 ? -2.605 10.072 17.625 1.00 86.50 85 ARG A CA 1
ATOM 687 C C . ARG A 1 85 ? -3.757 9.126 17.291 1.00 86.50 85 ARG A C 1
ATOM 689 O O . ARG A 1 85 ? -4.806 9.229 17.904 1.00 86.50 85 ARG A O 1
ATOM 696 N N . VAL A 1 86 ? -3.588 8.226 16.329 1.00 91.06 86 VAL A N 1
ATOM 697 C CA . VAL A 1 86 ? -4.580 7.196 16.001 1.00 91.06 86 VAL A CA 1
ATOM 698 C C . VAL A 1 86 ? -4.116 5.842 16.531 1.00 91.06 86 VAL A C 1
ATOM 700 O O . VAL A 1 86 ? -4.854 5.193 17.269 1.00 91.06 86 VAL A O 1
ATOM 703 N N . LYS A 1 87 ? -2.877 5.429 16.234 1.00 90.75 87 LYS A N 1
ATOM 704 C CA . LYS A 1 87 ? -2.390 4.099 16.641 1.00 90.75 87 LYS A CA 1
ATOM 705 C C . LYS A 1 87 ? -2.181 3.948 18.144 1.00 90.75 87 LYS A C 1
ATOM 707 O O . LYS A 1 87 ? -2.463 2.875 18.652 1.00 90.75 87 LYS A O 1
ATOM 712 N N . ILE A 1 88 ? -1.737 4.978 18.871 1.00 90.94 88 ILE A N 1
ATOM 713 C CA . ILE A 1 88 ? -1.519 4.856 20.323 1.00 90.94 88 ILE A CA 1
ATOM 714 C C . ILE A 1 88 ? -2.854 4.694 21.068 1.00 90.94 88 ILE A C 1
ATOM 716 O O . ILE A 1 88 ? -2.990 3.710 21.796 1.00 90.94 88 ILE A O 1
ATOM 720 N N . PRO A 1 89 ? -3.876 5.548 20.846 1.00 92.56 89 PRO A N 1
ATOM 721 C CA . PRO A 1 89 ? -5.214 5.288 21.371 1.00 92.56 89 PRO A CA 1
ATOM 722 C C . PRO A 1 89 ? -5.773 3.945 20.908 1.00 92.56 89 PRO A C 1
ATOM 724 O O . PRO A 1 89 ? -6.367 3.240 21.715 1.00 92.56 89 PRO A O 1
ATOM 727 N N . GLY A 1 90 ? -5.520 3.545 19.657 1.00 94.75 90 GLY A N 1
ATOM 728 C CA . GLY A 1 90 ? -5.866 2.214 19.155 1.00 94.75 90 GLY A CA 1
ATOM 729 C C . GLY A 1 90 ? -5.266 1.092 20.002 1.00 94.75 90 GLY A C 1
ATOM 730 O O . GLY A 1 90 ? -6.002 0.236 20.475 1.00 94.75 90 GLY A O 1
ATOM 731 N N . ILE A 1 91 ? -3.958 1.128 20.271 1.00 95.56 91 ILE A N 1
ATOM 732 C CA . ILE A 1 91 ? -3.255 0.154 21.121 1.00 95.56 91 ILE A CA 1
ATOM 733 C C . ILE A 1 91 ? -3.861 0.122 22.528 1.00 95.56 91 ILE A C 1
ATOM 735 O O . ILE A 1 91 ? -4.195 -0.952 23.026 1.00 95.56 91 ILE A O 1
ATOM 739 N N . ILE A 1 92 ? -4.072 1.285 23.151 1.00 95.88 92 ILE A N 1
ATOM 740 C CA . ILE A 1 92 ? -4.699 1.382 24.479 1.00 95.88 92 ILE A CA 1
ATOM 741 C C . ILE A 1 92 ? -6.116 0.790 24.452 1.00 95.88 92 ILE A C 1
ATOM 743 O O . ILE A 1 92 ? -6.485 0.019 25.336 1.00 95.88 92 ILE A O 1
ATOM 747 N N . GLY A 1 93 ? -6.901 1.111 23.422 1.00 96.25 93 GLY A N 1
ATOM 748 C CA . GLY A 1 93 ? -8.251 0.592 23.217 1.00 96.25 93 GLY A CA 1
ATOM 749 C C . GLY A 1 93 ? -8.278 -0.925 23.044 1.00 96.25 93 GLY A C 1
ATOM 750 O O . GLY A 1 93 ? -9.135 -1.585 23.631 1.00 96.25 93 GLY A O 1
ATOM 751 N N . LEU A 1 94 ? -7.314 -1.491 22.311 1.00 97.38 94 LEU A N 1
ATOM 752 C CA . LEU A 1 94 ? -7.142 -2.937 22.162 1.00 97.38 94 LEU A CA 1
ATOM 753 C C . LEU A 1 94 ? -6.819 -3.595 23.508 1.00 97.38 94 LEU A C 1
ATOM 755 O O . LEU A 1 94 ? -7.491 -4.553 23.886 1.00 97.38 94 LEU A O 1
ATOM 759 N N . PHE A 1 95 ? -5.874 -3.055 24.284 1.00 97.62 95 PHE A N 1
ATOM 760 C CA . PHE A 1 95 ? -5.572 -3.576 25.623 1.00 97.62 95 PHE A CA 1
ATOM 761 C C . PHE A 1 95 ? -6.775 -3.486 26.568 1.00 97.62 95 PHE A C 1
ATOM 763 O O . PHE A 1 95 ? -7.095 -4.456 27.255 1.00 97.62 95 PHE A O 1
ATOM 770 N N . ALA A 1 96 ? -7.496 -2.362 26.567 1.00 96.38 96 ALA A N 1
ATOM 771 C CA . ALA A 1 96 ? -8.703 -2.188 27.371 1.00 96.38 96 ALA A CA 1
ATOM 772 C C . ALA A 1 96 ? -9.822 -3.163 26.959 1.00 96.38 96 ALA A C 1
ATOM 774 O O . ALA A 1 96 ? -10.518 -3.713 27.818 1.00 96.38 96 ALA A O 1
ATOM 775 N N . ALA A 1 97 ? -9.988 -3.415 25.656 1.00 96.31 97 ALA A N 1
ATOM 776 C CA . ALA A 1 97 ? -10.939 -4.391 25.136 1.00 96.31 97 ALA A CA 1
ATOM 777 C C . ALA A 1 97 ? -10.570 -5.823 25.545 1.00 96.31 97 ALA A C 1
ATOM 779 O O . ALA A 1 97 ? -11.432 -6.533 26.067 1.00 96.31 97 ALA A O 1
ATOM 780 N N . ALA A 1 98 ? -9.305 -6.221 25.376 1.00 96.62 98 ALA A N 1
ATOM 781 C CA . ALA A 1 98 ? -8.791 -7.527 25.792 1.00 96.62 98 ALA A CA 1
ATOM 782 C C . ALA A 1 98 ? -8.968 -7.752 27.293 1.00 96.62 98 ALA A C 1
ATOM 784 O O . ALA A 1 98 ? -9.544 -8.759 27.703 1.00 96.62 98 ALA A O 1
ATOM 785 N N . PHE A 1 99 ? -8.560 -6.782 28.112 1.00 96.94 99 PHE A N 1
ATOM 786 C CA . PHE A 1 99 ? -8.720 -6.852 29.559 1.00 96.94 99 PHE A CA 1
ATOM 787 C C . PHE A 1 99 ? -10.197 -6.948 29.969 1.00 96.94 99 PHE A C 1
ATOM 789 O O . PHE A 1 99 ? -10.559 -7.764 30.818 1.00 96.94 99 PHE A O 1
ATOM 796 N N . GLY A 1 100 ? -11.077 -6.169 29.332 1.00 94.31 100 GLY A N 1
ATOM 797 C CA . GLY A 1 100 ? -12.519 -6.221 29.579 1.00 94.31 100 GLY A CA 1
ATOM 798 C C . GLY A 1 100 ? -13.145 -7.574 29.226 1.00 94.31 100 GLY A C 1
ATOM 799 O O . GLY A 1 100 ? -13.958 -8.095 29.994 1.00 94.31 100 GLY A O 1
ATOM 800 N N . LEU A 1 101 ? -12.751 -8.170 28.097 1.00 94.31 101 LEU A N 1
ATOM 801 C CA . LEU A 1 101 ? -13.197 -9.506 27.687 1.00 94.31 101 LEU A CA 1
ATOM 802 C C . LEU A 1 101 ? -12.680 -10.594 28.624 1.00 94.31 101 LEU A C 1
ATOM 804 O O . LEU A 1 101 ? -13.446 -11.476 29.009 1.00 94.31 101 LEU A O 1
ATOM 808 N N . TRP A 1 102 ? -11.414 -10.504 29.030 1.00 95.06 102 TRP A N 1
ATOM 809 C CA . TRP A 1 102 ? -10.803 -11.436 29.970 1.00 95.06 102 TRP A CA 1
ATOM 810 C C . TRP A 1 102 ? -11.488 -11.389 31.338 1.00 95.06 102 TRP A C 1
ATOM 812 O O . TRP A 1 102 ? -11.896 -12.428 31.857 1.00 95.06 102 TRP A O 1
ATOM 822 N N . ARG A 1 103 ? -11.726 -10.189 31.883 1.00 94.81 103 ARG A N 1
ATOM 823 C CA . ARG A 1 103 ? -12.429 -10.005 33.164 1.00 94.81 103 ARG A CA 1
ATOM 824 C C . ARG A 1 103 ? -13.856 -10.553 33.133 1.00 94.81 103 ARG A C 1
ATOM 826 O O . ARG A 1 103 ? -14.354 -11.033 34.145 1.00 94.81 103 ARG A O 1
ATOM 833 N N . THR A 1 104 ? -14.520 -10.483 31.981 1.00 90.44 104 THR A N 1
ATOM 834 C CA . THR A 1 104 ? -15.907 -10.944 31.816 1.00 90.44 104 THR A CA 1
ATOM 835 C C . THR A 1 104 ? -16.024 -12.360 31.243 1.00 90.44 104 THR A C 1
ATOM 837 O O . THR A 1 104 ? -17.145 -12.821 31.033 1.00 90.44 104 THR A O 1
ATOM 840 N N . ARG A 1 105 ? -14.906 -13.086 31.052 1.00 91.12 105 ARG A N 1
ATOM 841 C CA . ARG A 1 105 ? -14.852 -14.395 30.364 1.00 91.12 105 ARG A CA 1
ATOM 842 C C . ARG A 1 105 ? -15.869 -15.412 30.869 1.00 91.12 105 ARG A C 1
ATOM 844 O O . ARG A 1 105 ? -16.586 -16.009 30.076 1.00 91.12 105 ARG A O 1
ATOM 851 N N . ASN A 1 106 ? -16.007 -15.541 32.187 1.00 88.06 106 ASN A N 1
ATOM 852 C CA . ASN A 1 106 ? -16.913 -16.520 32.789 1.00 88.06 106 ASN A CA 1
ATOM 853 C C . ASN A 1 106 ? -18.390 -16.196 32.509 1.00 88.06 106 ASN A C 1
ATOM 855 O O . ASN A 1 106 ? -19.217 -17.101 32.441 1.00 88.06 106 ASN A O 1
ATOM 859 N N . ALA A 1 107 ? -18.718 -14.911 32.349 1.00 81.25 107 ALA A N 1
ATOM 860 C CA . ALA A 1 107 ? -20.086 -14.441 32.184 1.00 81.25 107 ALA A CA 1
ATOM 861 C C . ALA A 1 107 ? -20.578 -14.551 30.737 1.00 81.25 107 ALA A C 1
ATOM 863 O O . ALA A 1 107 ? -21.753 -14.841 30.527 1.00 81.25 107 ALA A O 1
ATOM 864 N N . TRP A 1 108 ? -19.711 -14.325 29.745 1.00 81.94 108 TRP A N 1
ATOM 865 C CA . TRP A 1 108 ? -20.122 -14.376 28.338 1.00 81.94 108 TRP A CA 1
ATOM 866 C C . TRP A 1 108 ? -19.916 -15.746 27.690 1.00 81.94 108 TRP A C 1
ATOM 868 O O . TRP A 1 108 ? -20.684 -16.090 26.801 1.00 81.94 108 TRP A O 1
ATOM 878 N N . TRP A 1 109 ? -18.966 -16.563 28.157 1.00 81.12 109 TRP A N 1
ATOM 879 C CA . TRP A 1 109 ? -18.735 -17.900 27.587 1.00 81.12 109 TRP A CA 1
ATOM 880 C C . TRP A 1 109 ? -19.920 -18.853 27.797 1.00 81.12 109 TRP A C 1
ATOM 882 O O . TRP A 1 109 ? -20.172 -19.737 26.988 1.00 81.12 109 TRP A O 1
ATOM 892 N N . ARG A 1 110 ? -20.659 -18.681 28.898 1.00 80.50 110 ARG A N 1
ATOM 893 C CA . ARG A 1 110 ? -21.771 -19.565 29.282 1.00 80.50 110 ARG A CA 1
ATOM 894 C C . ARG A 1 110 ? -23.144 -19.075 28.823 1.00 80.50 110 ARG A C 1
ATOM 896 O O . ARG A 1 110 ? -24.136 -19.744 29.092 1.00 80.50 110 ARG A O 1
ATOM 903 N N . ARG A 1 111 ? -23.235 -17.900 28.192 1.00 78.00 111 ARG A N 1
ATOM 904 C CA . ARG A 1 111 ? -24.521 -17.304 27.807 1.00 78.00 111 ARG A CA 1
ATOM 905 C C . ARG A 1 111 ? -24.811 -17.530 26.322 1.00 78.00 111 ARG A C 1
ATOM 907 O O . ARG A 1 111 ? -23.925 -17.303 25.504 1.00 78.00 111 ARG A O 1
ATOM 914 N N . PRO A 1 112 ? -26.055 -17.888 25.959 1.00 73.44 112 PRO A N 1
ATOM 915 C CA . PRO A 1 112 ? -26.443 -18.070 24.560 1.00 73.44 112 PRO A CA 1
ATOM 916 C C . PRO A 1 112 ? -26.495 -16.745 23.782 1.00 73.44 112 PRO A C 1
ATOM 918 O O . PRO A 1 112 ? -26.342 -16.741 22.564 1.00 73.44 112 PRO A O 1
ATOM 921 N N . VAL A 1 113 ? -26.680 -15.613 24.473 1.00 81.88 113 VAL A N 1
ATOM 922 C CA . VAL A 1 113 ? -26.743 -14.276 23.868 1.00 81.88 113 VAL A CA 1
ATOM 923 C C . VAL A 1 113 ? -25.557 -13.439 24.339 1.00 81.88 113 VAL A C 1
ATOM 925 O O . VAL A 1 113 ? -25.380 -13.200 25.536 1.00 81.88 113 VAL A O 1
ATOM 928 N N . VAL A 1 114 ? -24.742 -12.987 23.385 1.00 82.94 114 VAL A N 1
ATOM 929 C CA . VAL A 1 114 ? -23.565 -12.152 23.646 1.00 82.94 114 VAL A CA 1
ATOM 930 C C . VAL A 1 114 ? -23.997 -10.701 23.848 1.00 82.94 114 VAL A C 1
ATOM 932 O O . VAL A 1 114 ? -24.614 -10.101 22.969 1.00 82.94 114 VAL A O 1
ATOM 935 N N . ASP A 1 115 ? -23.629 -10.128 24.994 1.00 88.44 115 ASP A N 1
ATOM 936 C CA . ASP A 1 115 ? -23.860 -8.717 25.307 1.00 88.44 115 ASP A CA 1
ATOM 937 C C . ASP A 1 115 ? -23.279 -7.795 24.208 1.00 88.44 115 ASP A C 1
ATOM 939 O O . ASP A 1 115 ? -22.141 -8.010 23.763 1.00 88.44 115 ASP A O 1
ATOM 943 N N . PRO A 1 116 ? -24.001 -6.743 23.771 1.00 89.44 116 PRO A N 1
ATOM 944 C CA . PRO A 1 116 ? -23.523 -5.832 22.732 1.00 89.44 116 PRO A CA 1
ATOM 945 C C . PRO A 1 116 ? -22.143 -5.225 23.020 1.00 89.44 116 PRO A C 1
ATOM 947 O O . PRO A 1 116 ? -21.354 -5.028 22.094 1.00 89.44 116 PRO A O 1
ATOM 950 N N . GLY A 1 117 ? -21.815 -4.966 24.288 1.00 90.00 117 GLY A N 1
ATOM 951 C CA . GLY A 1 117 ? -20.515 -4.451 24.704 1.00 90.00 117 GLY A CA 1
ATOM 952 C C . GLY A 1 117 ? -19.402 -5.494 24.619 1.00 90.00 117 GLY A C 1
ATOM 953 O O . GLY A 1 117 ? -18.271 -5.155 24.272 1.00 90.00 117 GLY A O 1
ATOM 954 N N . VAL A 1 118 ? -19.685 -6.766 24.912 1.00 91.75 118 VAL A N 1
ATOM 955 C CA . VAL A 1 118 ? -18.741 -7.877 24.663 1.00 91.75 118 VAL A CA 1
ATOM 956 C C . VAL A 1 118 ? -18.473 -7.992 23.164 1.00 91.75 118 VAL A C 1
ATOM 958 O O . VAL A 1 118 ? -17.316 -8.002 22.746 1.00 91.75 118 VAL A O 1
ATOM 961 N N . ARG A 1 119 ? -19.532 -7.959 22.346 1.00 91.69 119 ARG A N 1
ATOM 962 C CA . ARG A 1 119 ? -19.429 -7.992 20.882 1.00 91.69 119 ARG A CA 1
ATOM 963 C C . ARG A 1 119 ? -18.594 -6.828 20.339 1.00 91.69 119 ARG A C 1
ATOM 965 O O . ARG A 1 119 ? -17.717 -7.049 19.513 1.00 91.69 119 ARG A O 1
ATOM 972 N N . ALA A 1 120 ? -18.809 -5.607 20.827 1.00 93.88 120 ALA A N 1
ATOM 973 C CA . ALA A 1 120 ? -18.039 -4.434 20.407 1.00 93.88 120 ALA A CA 1
ATOM 974 C C . ALA A 1 120 ? -16.538 -4.557 20.736 1.00 93.88 120 ALA A C 1
ATOM 976 O O . ALA A 1 120 ? -15.697 -4.219 19.906 1.00 93.88 120 ALA A O 1
ATOM 977 N N . ARG A 1 121 ? -16.190 -5.088 21.917 1.00 95.38 121 ARG A N 1
ATOM 978 C CA . ARG A 1 121 ? -14.791 -5.358 22.303 1.00 95.38 121 ARG A CA 1
ATOM 979 C C . ARG A 1 121 ? -14.149 -6.434 21.442 1.00 95.38 121 ARG A C 1
ATOM 981 O O . ARG A 1 121 ? -13.012 -6.254 21.015 1.00 95.38 121 ARG A O 1
ATOM 988 N N . ALA A 1 122 ? -14.877 -7.511 21.161 1.00 94.38 122 ALA A N 1
ATOM 989 C CA . ALA A 1 122 ? -14.397 -8.573 20.287 1.00 94.38 122 ALA A CA 1
ATOM 990 C C . ALA A 1 122 ? -14.139 -8.053 18.864 1.00 94.38 122 ALA A C 1
ATOM 992 O O . ALA A 1 122 ? -13.087 -8.337 18.299 1.00 94.38 122 ALA A O 1
ATOM 993 N N . TRP A 1 123 ? -15.035 -7.222 18.320 1.00 95.06 123 TRP A N 1
ATOM 994 C CA . TRP A 1 123 ? -14.829 -6.583 17.017 1.00 95.06 123 TRP A CA 1
ATOM 995 C C . TRP A 1 123 ? -13.640 -5.630 16.999 1.00 95.06 123 TRP A C 1
ATOM 997 O O . TRP A 1 123 ? -12.858 -5.680 16.054 1.00 95.06 123 TRP A O 1
ATOM 1007 N N . LEU A 1 124 ? -13.464 -4.800 18.033 1.00 96.38 124 LEU A N 1
ATOM 1008 C CA . LEU A 1 124 ? -12.302 -3.913 18.118 1.00 96.38 124 LEU A CA 1
ATOM 1009 C C . LEU A 1 124 ? -10.994 -4.716 18.079 1.00 96.38 124 LEU A C 1
ATOM 1011 O O . LEU A 1 124 ? -10.101 -4.382 17.301 1.00 96.38 124 LEU A O 1
ATOM 1015 N N . LEU A 1 125 ? -10.911 -5.801 18.859 1.00 96.12 125 LEU A N 1
ATOM 1016 C CA . LEU A 1 125 ? -9.766 -6.711 18.825 1.00 96.12 125 LEU A CA 1
ATOM 1017 C C . LEU A 1 125 ? -9.580 -7.364 17.461 1.00 96.12 125 LEU A C 1
ATOM 1019 O O . LEU A 1 125 ? -8.467 -7.362 16.948 1.00 96.12 125 LEU A O 1
ATOM 1023 N N . GLY A 1 126 ? -10.651 -7.895 16.871 1.00 94.88 126 GLY A N 1
ATOM 1024 C CA . GLY A 1 126 ? -10.601 -8.555 15.569 1.00 94.88 126 GLY A CA 1
ATOM 1025 C C . GLY A 1 126 ? -10.089 -7.625 14.471 1.00 94.88 126 GLY A C 1
ATOM 1026 O O . GLY A 1 126 ? -9.181 -7.995 13.736 1.00 94.88 126 GLY A O 1
ATOM 1027 N N . ILE A 1 127 ? -10.604 -6.394 14.406 1.00 95.25 127 ILE A N 1
ATOM 1028 C CA . ILE A 1 127 ? -10.196 -5.379 13.423 1.00 95.25 127 ILE A CA 1
ATOM 1029 C C . ILE A 1 127 ? -8.738 -4.950 13.648 1.00 95.25 127 ILE A C 1
ATOM 1031 O O . ILE A 1 127 ? -7.960 -4.885 12.695 1.00 95.25 127 ILE A O 1
ATOM 1035 N N . GLY A 1 128 ? -8.346 -4.679 14.897 1.00 95.44 128 GLY A N 1
ATOM 1036 C CA . GLY A 1 128 ? -6.974 -4.279 15.213 1.00 95.44 128 GLY A CA 1
ATOM 1037 C C . GLY A 1 128 ? -5.956 -5.385 14.932 1.00 95.44 128 GLY A C 1
ATOM 1038 O O . GLY A 1 128 ? -4.926 -5.132 14.308 1.00 95.44 128 GLY A O 1
ATOM 1039 N N . LEU A 1 129 ? -6.267 -6.621 15.336 1.00 94.38 129 LEU A N 1
ATOM 1040 C CA . LEU A 1 129 ? -5.424 -7.788 15.089 1.00 94.38 129 LEU A CA 1
ATOM 1041 C C . LEU A 1 129 ? -5.324 -8.090 13.595 1.00 94.38 129 LEU A C 1
ATOM 1043 O O . LEU A 1 129 ? -4.231 -8.355 13.109 1.00 94.38 129 LEU A O 1
ATOM 1047 N N . PHE A 1 130 ? -6.434 -7.993 12.861 1.00 94.12 130 PHE A N 1
ATOM 1048 C CA . PHE A 1 130 ? -6.444 -8.141 11.409 1.00 94.12 130 PHE A CA 1
ATOM 1049 C C . PHE A 1 130 ? -5.460 -7.171 10.742 1.00 94.12 130 PHE A C 1
ATOM 1051 O O . PHE A 1 130 ? -4.622 -7.597 9.950 1.00 94.12 130 PHE A O 1
ATOM 1058 N N . GLY A 1 131 ? -5.505 -5.884 11.104 1.00 94.69 131 GLY A N 1
ATOM 1059 C CA . GLY A 1 131 ? -4.587 -4.889 10.549 1.00 94.69 131 GLY A CA 1
ATOM 1060 C C . GLY A 1 131 ? -3.116 -5.184 10.864 1.00 94.69 131 GLY A C 1
ATOM 1061 O O . GLY A 1 131 ? -2.261 -5.073 9.985 1.00 94.69 131 GLY A O 1
ATOM 1062 N N . PHE A 1 132 ? -2.826 -5.628 12.090 1.00 93.88 132 PHE A N 1
ATOM 1063 C CA . PHE A 1 132 ? -1.478 -6.022 12.506 1.00 93.88 132 PHE A CA 1
ATOM 1064 C C . PHE A 1 132 ? -0.970 -7.267 11.765 1.00 93.88 132 PHE A C 1
ATOM 1066 O O . PHE A 1 132 ? 0.143 -7.261 11.239 1.00 93.88 132 PHE A O 1
ATOM 1073 N N . VAL A 1 133 ? -1.787 -8.322 11.687 1.00 93.88 133 VAL A N 1
ATOM 1074 C CA . VAL A 1 133 ? -1.460 -9.564 10.969 1.00 93.88 133 VAL A CA 1
ATOM 1075 C C . VAL A 1 133 ? -1.246 -9.281 9.488 1.00 93.88 133 VAL A C 1
ATOM 1077 O O . VAL A 1 133 ? -0.323 -9.827 8.893 1.00 93.88 133 VAL A O 1
ATOM 1080 N N . TRP A 1 134 ? -2.040 -8.384 8.901 1.00 95.19 134 TRP A N 1
ATOM 1081 C CA . TRP A 1 134 ? -1.849 -7.959 7.520 1.00 95.19 134 TRP A CA 1
ATOM 1082 C C . TRP A 1 134 ? -0.481 -7.303 7.304 1.00 95.19 134 TRP A C 1
ATOM 1084 O O . TRP A 1 134 ? 0.245 -7.680 6.386 1.00 95.19 134 TRP A O 1
ATOM 1094 N N . TRP A 1 135 ? -0.091 -6.351 8.160 1.00 95.06 135 TRP A N 1
ATOM 1095 C CA . TRP A 1 135 ? 1.246 -5.750 8.099 1.00 95.06 135 TRP A CA 1
ATOM 1096 C C . TRP A 1 135 ? 2.353 -6.789 8.253 1.00 95.06 135 TRP A C 1
ATOM 1098 O O . TRP A 1 135 ? 3.323 -6.750 7.499 1.00 95.06 135 TRP A O 1
ATOM 1108 N N . LEU A 1 136 ? 2.200 -7.732 9.186 1.00 94.38 136 LEU A N 1
ATOM 1109 C CA . LEU A 1 136 ? 3.154 -8.822 9.366 1.00 94.38 136 LEU A CA 1
ATOM 1110 C C . LEU A 1 136 ? 3.261 -9.691 8.106 1.00 94.38 136 LEU A C 1
ATOM 1112 O O . LEU A 1 136 ? 4.372 -9.991 7.682 1.00 94.38 136 LEU A O 1
ATOM 1116 N N . GLY A 1 137 ? 2.135 -10.030 7.475 1.00 94.06 137 GLY A N 1
ATOM 1117 C CA . GLY A 1 137 ? 2.095 -10.780 6.220 1.00 94.06 137 GLY A CA 1
ATOM 1118 C C . GLY A 1 137 ? 2.899 -10.099 5.114 1.00 94.06 137 GLY A C 1
ATOM 1119 O O . GLY A 1 137 ? 3.806 -10.711 4.558 1.00 94.06 137 GLY A O 1
ATOM 1120 N N . ILE A 1 138 ? 2.664 -8.805 4.870 1.00 94.56 138 ILE A N 1
ATOM 1121 C CA . ILE A 1 138 ? 3.426 -8.045 3.863 1.00 94.56 138 ILE A CA 1
ATOM 1122 C C . ILE A 1 138 ? 4.920 -7.973 4.216 1.00 94.56 138 ILE A C 1
ATOM 1124 O O . ILE A 1 138 ? 5.774 -8.096 3.335 1.00 94.56 138 ILE A O 1
ATOM 1128 N N . SER A 1 139 ? 5.267 -7.804 5.494 1.00 94.62 139 SER A N 1
ATOM 1129 C CA . SER A 1 139 ? 6.665 -7.819 5.938 1.00 94.62 139 SER A CA 1
ATOM 1130 C C . SER A 1 139 ? 7.344 -9.167 5.667 1.00 94.62 139 SER A C 1
ATOM 1132 O O . SER A 1 139 ? 8.484 -9.191 5.201 1.00 94.62 139 SER A O 1
ATOM 1134 N N . LEU A 1 140 ? 6.649 -10.281 5.914 1.00 94.75 140 LEU A N 1
ATOM 1135 C CA . LEU A 1 140 ? 7.149 -11.635 5.651 1.00 94.75 140 LEU A CA 1
ATOM 1136 C C . LEU A 1 140 ? 7.269 -11.923 4.150 1.00 94.75 140 LEU A C 1
ATOM 1138 O O . LEU A 1 140 ? 8.281 -12.466 3.717 1.00 94.75 140 LEU A O 1
ATOM 1142 N N . GLU A 1 141 ? 6.305 -11.497 3.334 1.00 93.31 141 GLU A N 1
ATOM 1143 C CA . GLU A 1 141 ? 6.423 -11.572 1.872 1.00 93.31 141 GLU A CA 1
ATOM 1144 C C . GLU A 1 141 ? 7.642 -10.789 1.380 1.00 93.31 141 GLU A C 1
ATOM 1146 O O . GLU A 1 141 ? 8.392 -11.248 0.522 1.00 93.31 141 GLU A O 1
ATOM 1151 N N . THR A 1 142 ? 7.904 -9.622 1.965 1.00 93.06 142 THR A N 1
ATOM 1152 C CA . THR A 1 142 ? 9.076 -8.816 1.599 1.00 93.06 142 THR A CA 1
ATOM 1153 C C . THR A 1 142 ? 10.384 -9.530 1.930 1.00 93.06 142 THR A C 1
ATOM 1155 O O . THR A 1 142 ? 11.322 -9.503 1.137 1.00 93.06 142 THR A O 1
ATOM 1158 N N . GLN A 1 143 ? 10.437 -10.228 3.067 1.00 93.19 143 GLN A N 1
ATOM 1159 C CA . GLN A 1 143 ? 11.558 -11.103 3.419 1.00 93.19 143 GLN A CA 1
ATOM 1160 C C . GLN A 1 143 ? 11.726 -12.267 2.435 1.00 93.19 143 GLN A C 1
ATOM 1162 O O . GLN A 1 143 ? 12.853 -12.676 2.168 1.00 93.19 143 GLN A O 1
ATOM 1167 N N . ALA A 1 144 ? 10.624 -12.766 1.872 1.00 91.50 144 ALA A N 1
ATOM 1168 C CA . ALA A 1 144 ? 10.602 -13.801 0.840 1.00 91.50 144 ALA A CA 1
ATOM 1169 C C . ALA A 1 144 ? 10.900 -13.268 -0.582 1.00 91.50 144 ALA A C 1
ATOM 1171 O O . ALA A 1 144 ? 10.670 -13.968 -1.569 1.00 91.50 144 ALA A O 1
ATOM 1172 N N . GLY A 1 145 ? 11.399 -12.033 -0.705 1.00 87.81 145 GLY A N 1
ATOM 1173 C CA . GLY A 1 145 ? 11.851 -11.440 -1.966 1.00 87.81 145 GLY A CA 1
ATOM 1174 C C . GLY A 1 145 ? 10.795 -10.627 -2.716 1.00 87.81 145 GLY A C 1
ATOM 1175 O O . GLY A 1 145 ? 11.086 -10.095 -3.786 1.00 87.81 145 GLY A O 1
ATOM 1176 N N . PHE A 1 146 ? 9.581 -10.481 -2.180 1.00 90.00 146 PHE A N 1
ATOM 1177 C CA . PHE A 1 146 ? 8.575 -9.601 -2.779 1.00 90.00 146 PHE A CA 1
ATOM 1178 C C . PHE A 1 146 ? 8.912 -8.124 -2.547 1.00 90.00 146 PHE A C 1
ATOM 1180 O O . PHE A 1 146 ? 9.615 -7.754 -1.613 1.00 90.00 146 PHE A O 1
ATOM 1187 N N . SER A 1 147 ? 8.364 -7.230 -3.374 1.00 83.50 147 SER A N 1
ATOM 1188 C CA . SER A 1 147 ? 8.771 -5.817 -3.384 1.00 83.50 147 SER A CA 1
ATOM 1189 C C . SER A 1 147 ? 8.519 -5.008 -2.102 1.00 83.50 147 SER A C 1
ATOM 1191 O O . SER A 1 147 ? 8.980 -3.866 -2.045 1.00 83.50 147 SER A O 1
ATOM 1193 N N . GLY A 1 148 ? 7.701 -5.497 -1.162 1.00 84.75 148 GLY A N 1
ATOM 1194 C CA . GLY A 1 148 ? 7.307 -4.754 0.044 1.00 84.75 148 GLY A CA 1
ATOM 1195 C C . GLY A 1 148 ? 6.764 -3.361 -0.246 1.00 84.75 148 GLY A C 1
ATOM 1196 O O . GLY A 1 148 ? 7.239 -2.377 0.294 1.00 84.75 148 GLY A O 1
ATOM 1197 N N . ASN A 1 149 ? 5.843 -3.227 -1.204 1.00 85.00 149 ASN A N 1
ATOM 1198 C CA . ASN A 1 149 ? 5.379 -1.902 -1.610 1.00 85.00 149 ASN A CA 1
ATOM 1199 C C . ASN A 1 149 ? 4.368 -1.350 -0.594 1.00 85.00 149 ASN A C 1
ATOM 1201 O O . ASN A 1 149 ? 3.356 -1.997 -0.322 1.00 85.00 149 ASN A O 1
ATOM 1205 N N . ASN A 1 150 ? 4.576 -0.113 -0.136 1.00 86.44 150 ASN A N 1
ATOM 1206 C CA . ASN A 1 150 ? 3.720 0.585 0.829 1.00 86.44 150 ASN A CA 1
ATOM 1207 C C . ASN A 1 150 ? 2.229 0.576 0.448 1.00 86.44 150 ASN A C 1
ATOM 1209 O O . ASN A 1 150 ? 1.372 0.580 1.329 1.00 86.44 150 ASN A O 1
ATOM 1213 N N . ARG A 1 151 ? 1.887 0.523 -0.850 1.00 87.69 151 ARG A N 1
ATOM 1214 C CA . ARG A 1 151 ? 0.484 0.438 -1.302 1.00 87.69 151 ARG A CA 1
ATOM 1215 C C . ARG A 1 151 ? -0.249 -0.794 -0.762 1.00 87.69 151 ARG A C 1
ATOM 1217 O O . ARG A 1 151 ? -1.466 -0.771 -0.630 1.00 87.69 151 ARG A O 1
ATOM 1224 N N . TYR A 1 152 ? 0.481 -1.859 -0.439 1.00 90.06 152 TYR A N 1
ATOM 1225 C CA . TYR A 1 152 ? -0.082 -3.085 0.126 1.00 90.06 152 TYR A CA 1
ATOM 1226 C C . TYR A 1 152 ? -0.317 -2.982 1.630 1.00 90.06 152 TYR A C 1
ATOM 1228 O O . TYR A 1 152 ? -1.123 -3.728 2.172 1.00 90.06 152 TYR A O 1
ATOM 1236 N N . LEU A 1 153 ? 0.307 -2.011 2.298 1.00 92.81 153 LEU A N 1
ATOM 1237 C CA . LEU A 1 153 ? 0.110 -1.762 3.723 1.00 92.81 153 LEU A CA 1
ATOM 1238 C C . LEU A 1 153 ? -1.211 -1.041 4.000 1.00 92.81 153 LEU A C 1
ATOM 1240 O O . LEU A 1 153 ? -1.747 -1.193 5.093 1.00 92.81 153 LEU A O 1
ATOM 1244 N N . VAL A 1 154 ? -1.771 -0.333 3.007 1.00 92.50 154 VAL A N 1
ATOM 1245 C CA . VAL A 1 154 ? -3.028 0.436 3.115 1.00 92.50 154 VAL A CA 1
ATOM 1246 C C . VAL A 1 154 ? -4.165 -0.409 3.688 1.00 92.50 154 VAL A C 1
ATOM 1248 O O . VAL A 1 154 ? -4.918 0.063 4.539 1.00 92.50 154 VAL A O 1
ATOM 1251 N N . PHE A 1 155 ? -4.258 -1.672 3.270 1.00 91.88 155 PHE A N 1
ATOM 1252 C CA . PHE A 1 155 ? -5.326 -2.557 3.722 1.00 91.88 155 PHE A CA 1
ATOM 1253 C C . PHE A 1 155 ? -5.192 -2.973 5.192 1.00 91.88 155 PHE A C 1
ATOM 1255 O O . PHE A 1 155 ? -6.207 -3.191 5.837 1.00 91.88 155 PHE A O 1
ATOM 1262 N N . GLY A 1 156 ? -3.977 -3.006 5.751 1.00 93.56 156 GLY A N 1
ATOM 1263 C CA . GLY A 1 156 ? -3.757 -3.169 7.195 1.00 93.56 156 GLY A CA 1
ATOM 1264 C C . GLY A 1 156 ? -3.859 -1.844 7.959 1.00 93.56 156 GLY A C 1
ATOM 1265 O O . GLY A 1 156 ? -4.385 -1.789 9.070 1.00 93.56 156 GLY A O 1
ATOM 1266 N N . THR A 1 157 ? -3.441 -0.747 7.325 1.00 94.50 157 THR A N 1
ATOM 1267 C CA . THR A 1 157 ? -3.487 0.618 7.865 1.00 94.50 157 THR A CA 1
ATOM 1268 C C . THR A 1 157 ? -4.912 1.073 8.160 1.00 94.50 157 THR A C 1
ATOM 1270 O O . THR A 1 157 ? -5.147 1.670 9.210 1.00 94.50 157 THR A O 1
ATOM 1273 N N . ALA A 1 158 ? -5.873 0.779 7.280 1.00 95.19 158 ALA A N 1
ATOM 1274 C CA . ALA A 1 158 ? -7.269 1.170 7.472 1.00 95.19 158 ALA A CA 1
ATOM 1275 C C . ALA A 1 158 ? -7.912 0.544 8.735 1.00 95.19 158 ALA A C 1
ATOM 1277 O O . ALA A 1 158 ? -8.407 1.304 9.566 1.00 95.19 158 ALA A O 1
ATOM 1278 N N . PRO A 1 159 ? -7.860 -0.782 8.969 1.00 95.75 159 PRO A N 1
ATOM 1279 C CA . PRO A 1 159 ? -8.304 -1.415 10.214 1.00 95.75 159 PRO A CA 1
ATOM 1280 C C . PRO A 1 159 ? -7.643 -0.844 11.471 1.00 95.75 159 PRO A C 1
ATOM 1282 O O . PRO A 1 159 ? -8.336 -0.543 12.441 1.00 95.75 159 PRO A O 1
ATOM 1285 N N . VAL A 1 160 ? -6.321 -0.628 11.455 1.00 95.12 160 VAL A N 1
ATOM 1286 C CA . VAL A 1 160 ? -5.612 -0.002 12.587 1.00 95.12 160 VAL A CA 1
ATOM 1287 C C . VAL A 1 160 ? -6.133 1.417 12.837 1.00 95.12 160 VAL A C 1
ATOM 1289 O O . VAL A 1 160 ? -6.342 1.811 13.986 1.00 95.12 160 VAL A O 1
ATOM 1292 N N . ALA A 1 161 ? -6.395 2.182 11.774 1.00 95.00 161 ALA A N 1
ATOM 1293 C CA . ALA A 1 161 ? -6.951 3.525 11.885 1.00 95.00 161 ALA A CA 1
ATOM 1294 C C . ALA A 1 161 ? -8.391 3.522 12.425 1.00 95.00 161 ALA A C 1
ATOM 1296 O O . ALA A 1 161 ? -8.714 4.322 13.304 1.00 95.00 161 ALA A O 1
ATOM 1297 N N . ILE A 1 162 ? -9.231 2.591 11.960 1.00 96.56 162 ILE A N 1
ATOM 1298 C CA . ILE A 1 162 ? -10.597 2.391 12.459 1.00 96.56 162 ILE A CA 1
ATOM 1299 C C . ILE A 1 162 ? -10.568 2.032 13.947 1.00 96.56 162 ILE A C 1
ATOM 1301 O O . ILE A 1 162 ? -11.284 2.650 14.733 1.00 96.56 162 ILE A O 1
ATOM 1305 N N . ALA A 1 163 ? -9.697 1.107 14.361 1.00 97.06 163 ALA A N 1
ATOM 1306 C CA . ALA A 1 163 ? -9.526 0.750 15.767 1.00 97.06 163 ALA A CA 1
ATOM 1307 C C . ALA A 1 163 ? -9.121 1.965 16.624 1.00 97.06 163 ALA A C 1
ATOM 1309 O O . ALA A 1 163 ? -9.675 2.176 17.704 1.00 97.06 163 ALA A O 1
ATOM 1310 N N . GLY A 1 164 ? -8.218 2.811 16.119 1.00 95.38 164 GLY A N 1
ATOM 1311 C CA . GLY A 1 164 ? -7.859 4.077 16.759 1.00 95.38 164 GLY A CA 1
ATOM 1312 C C . GLY A 1 164 ? -9.027 5.060 16.883 1.00 95.38 164 GLY A C 1
ATOM 1313 O O . GLY A 1 164 ? -9.216 5.657 17.942 1.00 95.38 164 GLY A O 1
ATOM 1314 N N . GLY A 1 165 ? -9.850 5.198 15.840 1.00 95.44 165 GLY A N 1
ATOM 1315 C CA . GLY A 1 165 ? -11.060 6.029 15.869 1.00 95.44 165 GLY A CA 1
ATOM 1316 C C . GLY A 1 165 ? -12.103 5.528 16.873 1.00 95.44 165 GLY A C 1
ATOM 1317 O O . GLY A 1 165 ? -12.650 6.313 17.647 1.00 95.44 165 GLY A O 1
ATOM 1318 N N . VAL A 1 166 ? -12.324 4.211 16.933 1.00 96.50 166 VAL A N 1
ATOM 1319 C CA . VAL A 1 166 ? -13.207 3.585 17.932 1.00 96.50 166 VAL A CA 1
ATOM 1320 C C . VAL A 1 166 ? -12.695 3.844 19.349 1.00 96.50 166 VAL A C 1
ATOM 1322 O O . VAL A 1 166 ? -13.481 4.209 20.224 1.00 96.50 166 VAL A O 1
ATOM 1325 N N . ALA A 1 167 ? -11.385 3.717 19.575 1.00 96.19 167 ALA A N 1
ATOM 1326 C CA . ALA A 1 167 ? -10.781 4.000 20.873 1.00 96.19 167 ALA A CA 1
ATOM 1327 C C . ALA A 1 167 ? -10.994 5.461 21.308 1.00 96.19 167 ALA A C 1
ATOM 1329 O O . ALA A 1 167 ? -11.345 5.704 22.464 1.00 96.19 167 ALA A O 1
ATOM 1330 N N . TRP A 1 168 ? -10.879 6.424 20.387 1.00 95.81 168 TRP A N 1
ATOM 1331 C CA . TRP A 1 168 ? -11.230 7.825 20.650 1.00 95.81 168 TRP A CA 1
ATOM 1332 C C . TRP A 1 168 ? -12.704 8.013 21.009 1.00 95.81 168 TRP A C 1
ATOM 1334 O O . TRP A 1 168 ? -13.011 8.723 21.967 1.00 95.81 168 TRP A O 1
ATOM 1344 N N . GLY A 1 169 ? -13.616 7.347 20.298 1.00 95.38 169 GLY A N 1
ATOM 1345 C CA . GLY A 1 169 ? -15.045 7.385 20.622 1.00 95.38 169 GLY A CA 1
ATOM 1346 C C . GLY A 1 169 ? -15.341 6.842 22.024 1.00 95.38 169 GLY A C 1
ATOM 1347 O O . GLY A 1 169 ? -16.098 7.438 22.792 1.00 95.38 169 GLY A O 1
ATOM 1348 N N . TRP A 1 170 ? -14.695 5.739 22.411 1.00 95.94 170 TRP A N 1
ATOM 1349 C CA . TRP A 1 170 ? -14.823 5.175 23.759 1.00 95.94 170 TRP A CA 1
ATOM 1350 C C . TRP A 1 170 ? -14.211 6.065 24.835 1.00 95.94 170 TRP A C 1
ATOM 1352 O O . TRP A 1 170 ? -14.764 6.171 25.935 1.00 95.94 170 TRP A O 1
ATOM 1362 N N . PHE A 1 171 ? -13.091 6.716 24.529 1.00 95.69 171 PHE A N 1
ATOM 1363 C CA . PHE A 1 171 ? -12.470 7.693 25.409 1.00 95.69 171 PHE A CA 1
ATOM 1364 C C . PHE A 1 171 ? -13.396 8.893 25.641 1.00 95.69 171 PHE A C 1
ATOM 1366 O O . PHE A 1 171 ? -13.700 9.200 26.792 1.00 95.69 171 PHE A O 1
ATOM 1373 N N . ALA A 1 172 ? -13.955 9.480 24.578 1.00 96.31 172 ALA A N 1
ATOM 1374 C CA . ALA A 1 172 ? -14.931 10.568 24.660 1.00 96.31 172 ALA A CA 1
ATOM 1375 C C . ALA A 1 172 ? -16.161 10.186 25.502 1.00 96.31 172 ALA A C 1
ATOM 1377 O O . ALA A 1 172 ? -16.555 10.919 26.411 1.00 96.31 172 ALA A O 1
ATOM 1378 N N . GLY A 1 173 ? -16.728 8.994 25.280 1.00 94.75 173 GLY A N 1
ATOM 1379 C CA . GLY A 1 173 ? -17.844 8.488 26.086 1.00 94.75 173 GLY A CA 1
ATOM 1380 C C . GLY A 1 173 ? -17.472 8.226 27.552 1.00 94.75 173 GLY A C 1
ATOM 1381 O O . GLY A 1 173 ? -18.307 8.338 28.452 1.00 94.75 173 GLY A O 1
ATOM 1382 N N . THR A 1 174 ? -16.212 7.894 27.832 1.00 95.12 174 THR A N 1
ATOM 1383 C CA . THR A 1 174 ? -15.709 7.726 29.203 1.00 95.12 174 THR A CA 1
ATOM 1384 C C . THR A 1 174 ? -15.521 9.071 29.896 1.00 95.12 174 THR A C 1
ATOM 1386 O O . THR A 1 174 ? -15.956 9.208 31.038 1.00 95.12 174 THR A O 1
ATOM 1389 N N . LEU A 1 175 ? -14.992 10.079 29.195 1.00 95.25 175 LEU A N 1
ATOM 1390 C CA . LEU A 1 175 ? -14.927 11.459 29.680 1.00 95.25 175 LEU A CA 1
ATOM 1391 C C . LEU A 1 175 ? -16.319 12.027 29.964 1.00 95.25 175 LEU A C 1
ATOM 1393 O O . LEU A 1 175 ? -16.531 12.605 31.025 1.00 95.25 175 LEU A O 1
ATOM 1397 N N . GLY A 1 176 ? -17.289 11.800 29.075 1.00 93.94 176 GLY A N 1
ATOM 1398 C CA . GLY A 1 176 ? -18.665 12.248 29.289 1.00 93.94 176 GLY A CA 1
ATOM 1399 C C . GLY A 1 176 ? -19.292 11.619 30.534 1.00 93.94 176 GLY A C 1
ATOM 1400 O O . GLY A 1 176 ? -19.822 12.323 31.388 1.00 93.94 176 GLY A O 1
ATOM 1401 N N . ARG A 1 177 ? -19.150 10.300 30.723 1.00 94.50 177 ARG A N 1
ATOM 1402 C CA . ARG A 1 177 ? -19.624 9.624 31.949 1.00 94.50 177 ARG A CA 1
ATOM 1403 C C . ARG A 1 177 ? -18.902 10.105 33.207 1.00 94.50 177 ARG A C 1
ATOM 1405 O O . ARG A 1 177 ? -19.507 10.163 34.275 1.00 94.50 177 ARG A O 1
ATOM 1412 N N . PHE A 1 178 ? -17.619 10.437 33.101 1.00 93.88 178 PHE A N 1
ATOM 1413 C CA . PHE A 1 178 ? -16.859 11.011 34.205 1.00 93.88 178 PHE A CA 1
ATOM 1414 C C . PHE A 1 178 ? -17.370 12.413 34.571 1.00 93.88 178 PHE A C 1
ATOM 1416 O O . PHE A 1 178 ? -17.684 12.652 35.736 1.00 93.88 178 PHE A O 1
ATOM 1423 N N . ALA A 1 179 ? -17.566 13.289 33.581 1.00 91.69 179 ALA A N 1
ATOM 1424 C CA . ALA A 1 179 ? -18.164 14.611 33.763 1.00 91.69 179 ALA A CA 1
ATOM 1425 C C . ALA A 1 179 ? -19.570 14.523 34.375 1.00 91.69 179 ALA A C 1
ATOM 1427 O O . ALA A 1 179 ? -19.896 15.285 35.282 1.00 91.69 179 ALA A O 1
ATOM 1428 N N . GLN A 1 180 ? -20.363 13.532 33.960 1.00 91.50 180 GLN A N 1
ATOM 1429 C CA . GLN A 1 180 ? -21.686 13.274 34.522 1.00 91.50 180 GLN A CA 1
ATOM 1430 C C . GLN A 1 180 ? -21.639 12.952 36.020 1.00 91.50 180 GLN A C 1
ATOM 1432 O O . GLN A 1 180 ? -22.395 13.519 36.810 1.00 91.50 180 GLN A O 1
ATOM 1437 N N . ARG A 1 181 ? -20.720 12.066 36.428 1.00 93.00 181 ARG A N 1
ATOM 1438 C CA . ARG A 1 181 ? -20.518 11.699 37.840 1.00 93.00 181 ARG A CA 1
ATOM 1439 C C . ARG A 1 181 ? -20.014 12.874 38.672 1.00 93.00 181 ARG A C 1
ATOM 1441 O O . ARG A 1 181 ? -20.417 13.006 39.822 1.00 93.00 181 ARG A O 1
ATOM 1448 N N . LEU A 1 182 ? -19.149 13.714 38.106 1.00 91.12 182 LEU A N 1
ATOM 1449 C CA . LEU A 1 182 ? -18.679 14.931 38.768 1.00 91.12 182 LEU A CA 1
ATOM 1450 C C . LEU A 1 182 ? -19.805 15.955 38.936 1.00 91.12 182 LEU A C 1
ATOM 1452 O O . LEU A 1 182 ? -19.998 16.458 40.038 1.00 91.12 182 LEU A O 1
ATOM 1456 N N . GLY A 1 183 ? -20.594 16.202 37.889 1.00 88.56 183 GLY A N 1
ATOM 1457 C CA . GLY A 1 183 ? -21.738 17.114 37.939 1.00 88.56 183 GLY A CA 1
ATOM 1458 C C . GLY A 1 183 ? -22.826 16.679 38.922 1.00 88.56 183 GLY A C 1
ATOM 1459 O O . GLY A 1 183 ? -23.512 17.520 39.490 1.00 88.56 183 GLY A O 1
ATOM 1460 N N . ALA A 1 184 ? -22.960 15.372 39.171 1.00 89.00 184 ALA A N 1
ATOM 1461 C CA . ALA A 1 184 ? -23.857 14.847 40.200 1.00 89.00 184 ALA A CA 1
ATOM 1462 C C . ALA A 1 184 ? -23.340 15.068 41.636 1.00 89.00 184 ALA A C 1
ATOM 1464 O O . ALA A 1 184 ? -24.139 15.102 42.567 1.00 89.00 184 ALA A O 1
ATOM 1465 N N . ARG A 1 185 ? -22.021 15.205 41.828 1.00 91.44 185 ARG A N 1
ATOM 1466 C CA . ARG A 1 185 ? -21.383 15.380 43.146 1.00 91.44 185 ARG A CA 1
ATOM 1467 C C . ARG A 1 185 ? -21.136 16.841 43.514 1.00 91.44 185 ARG A C 1
ATOM 1469 O O . ARG A 1 185 ? -21.106 17.166 44.693 1.00 91.44 185 ARG A O 1
ATOM 1476 N N . VAL A 1 186 ? -20.938 17.707 42.522 1.00 91.06 186 VAL A N 1
ATOM 1477 C CA . VAL A 1 186 ? -20.578 19.117 42.717 1.00 91.06 186 VAL A CA 1
ATOM 1478 C C . VAL A 1 186 ? -21.764 19.999 42.337 1.00 91.06 186 VAL A C 1
ATOM 1480 O O . VAL A 1 186 ? -22.133 20.080 41.166 1.00 91.06 186 VAL A O 1
ATOM 1483 N N . SER A 1 187 ? -22.345 20.691 43.320 1.00 80.88 187 SER A N 1
ATOM 1484 C CA . SER A 1 187 ? -23.550 21.523 43.159 1.00 80.88 187 SER A CA 1
ATOM 1485 C C . SER A 1 187 ? -23.422 22.574 42.047 1.00 80.88 187 SER A C 1
ATOM 1487 O O . SER A 1 187 ? -24.358 22.757 41.269 1.00 80.88 187 SER A O 1
ATOM 1489 N N . GLY A 1 188 ? -22.244 23.189 41.896 1.00 83.50 188 GLY A N 1
ATOM 1490 C CA . GLY A 1 188 ? -21.951 24.172 40.843 1.00 83.50 188 GLY A CA 1
ATOM 1491 C C . GLY A 1 188 ? -21.877 23.608 39.416 1.00 83.50 188 GLY A C 1
ATOM 1492 O O . GLY A 1 188 ? -21.888 24.370 38.455 1.00 83.50 188 GLY A O 1
ATOM 1493 N N . LEU A 1 189 ? -21.838 22.282 39.246 1.00 86.00 189 LEU A N 1
ATOM 1494 C CA . LEU A 1 189 ? -21.690 21.609 37.949 1.00 86.00 189 LEU A CA 1
ATOM 1495 C C . LEU A 1 189 ? -22.907 20.751 37.582 1.00 86.00 189 LEU A C 1
ATOM 1497 O O . LEU A 1 189 ? -22.822 19.889 36.707 1.00 86.00 189 LEU A O 1
ATOM 1501 N N . ARG A 1 190 ? -24.068 20.997 38.201 1.00 86.44 190 ARG A N 1
ATOM 1502 C CA . ARG A 1 190 ? -25.275 20.165 38.044 1.00 86.44 190 ARG A CA 1
ATOM 1503 C C . ARG A 1 190 ? -25.722 19.996 36.587 1.00 86.44 190 ARG A C 1
ATOM 1505 O O . ARG A 1 190 ? -26.213 18.931 36.224 1.00 86.44 190 ARG A O 1
ATOM 1512 N N . ARG A 1 191 ? -25.479 20.986 35.718 1.00 83.31 191 ARG A N 1
ATOM 1513 C CA . ARG A 1 191 ? -25.759 20.893 34.269 1.00 83.31 191 ARG A CA 1
ATOM 1514 C C . ARG A 1 191 ? -24.966 19.781 33.573 1.00 83.31 191 ARG A C 1
ATOM 1516 O O . ARG A 1 191 ? -25.486 19.172 32.646 1.00 83.31 191 ARG A O 1
ATOM 1523 N N . LEU A 1 192 ? -23.758 19.460 34.047 1.00 82.88 192 LEU A N 1
ATOM 1524 C CA . LEU A 1 192 ? -22.947 18.356 33.515 1.00 82.88 192 LEU A CA 1
ATOM 1525 C C . LEU A 1 192 ? -23.505 16.977 33.881 1.00 82.88 192 LEU A C 1
ATOM 1527 O O . LEU A 1 192 ? -23.107 15.998 33.265 1.00 82.88 192 LEU A O 1
ATOM 1531 N N . SER A 1 193 ? -24.433 16.872 34.839 1.00 86.19 193 SER A N 1
ATOM 1532 C CA . SER A 1 193 ? -25.106 15.599 35.146 1.00 86.19 193 SER A CA 1
ATOM 1533 C C . SER A 1 193 ? -26.102 15.164 34.058 1.00 86.19 193 SER A C 1
ATOM 1535 O O . SER A 1 193 ? -26.473 13.987 33.991 1.00 86.19 193 SER A O 1
ATOM 1537 N N . LEU A 1 194 ? -26.502 16.089 33.175 1.00 87.94 194 LEU A N 1
ATOM 1538 C CA . LEU A 1 194 ? -27.393 15.811 32.054 1.00 87.94 194 LEU A CA 1
ATOM 1539 C C . LEU A 1 194 ? -26.612 15.122 30.920 1.00 87.94 194 LEU A C 1
ATOM 1541 O O . LEU A 1 194 ? -25.638 15.696 30.424 1.00 87.94 194 LEU A O 1
ATOM 1545 N N . PRO A 1 195 ? -27.043 13.938 30.437 1.00 86.38 195 PRO A N 1
ATOM 1546 C CA . PRO A 1 195 ? -26.368 13.226 29.346 1.00 86.38 195 PRO A CA 1
ATOM 1547 C C . PRO A 1 195 ? -26.185 14.079 28.083 1.00 86.38 195 PRO A C 1
ATOM 1549 O O . PRO A 1 195 ? -25.152 13.993 27.421 1.00 86.38 195 PRO A O 1
ATOM 1552 N N . GLN A 1 196 ? -27.170 14.939 27.803 1.00 90.38 196 GLN A N 1
ATOM 1553 C CA . GLN A 1 196 ? -27.188 15.875 26.675 1.00 90.38 196 GLN A CA 1
ATOM 1554 C C . GLN A 1 196 ? -26.051 16.902 26.720 1.00 90.38 196 GLN A C 1
ATOM 1556 O O . GLN A 1 196 ? -25.666 17.419 25.681 1.00 90.38 196 GLN A O 1
ATOM 1561 N N . VAL A 1 197 ? -25.497 17.186 27.902 1.00 87.94 197 VAL A N 1
ATOM 1562 C CA . VAL A 1 197 ? -24.376 18.120 28.080 1.00 87.94 197 VAL A CA 1
ATOM 1563 C C . VAL A 1 197 ? -23.068 17.351 28.265 1.00 87.94 197 VAL A C 1
ATOM 1565 O O . VAL A 1 197 ? -22.044 17.701 27.679 1.00 87.94 197 VAL A O 1
ATOM 1568 N N . ALA A 1 198 ? -23.099 16.262 29.037 1.00 88.38 198 ALA A N 1
ATOM 1569 C CA . ALA A 1 198 ? -21.916 15.486 29.386 1.00 88.38 198 ALA A CA 1
ATOM 1570 C C . ALA A 1 198 ? -21.249 14.821 28.170 1.00 88.38 198 ALA A C 1
ATOM 1572 O O . ALA A 1 198 ? -20.024 14.840 28.047 1.00 88.38 198 ALA A O 1
ATOM 1573 N N . ILE A 1 199 ? -22.038 14.236 27.258 1.00 90.00 199 ILE A N 1
ATOM 1574 C CA . ILE A 1 199 ? -21.512 13.529 26.077 1.00 90.00 199 ILE A CA 1
ATOM 1575 C C . ILE A 1 199 ? -20.855 14.507 25.082 1.00 90.00 199 ILE A C 1
ATOM 1577 O O . ILE A 1 199 ? -19.710 14.249 24.687 1.00 90.00 199 ILE A O 1
ATOM 1581 N N . PRO A 1 200 ? -21.487 15.640 24.706 1.00 93.38 200 PRO A N 1
ATOM 1582 C CA . PRO A 1 200 ? -20.820 16.654 23.893 1.00 93.38 200 PRO A CA 1
ATOM 1583 C C . PRO A 1 200 ? -19.585 17.243 24.568 1.00 93.38 200 PRO A C 1
ATOM 1585 O O . PRO A 1 200 ? -18.566 17.390 23.904 1.00 93.38 200 PRO A O 1
ATOM 1588 N N . ALA A 1 201 ? -19.623 17.502 25.882 1.00 90.69 201 ALA A N 1
ATOM 1589 C CA . ALA A 1 201 ? -18.458 17.997 26.616 1.00 90.69 201 ALA A CA 1
ATOM 1590 C C . ALA A 1 201 ? -17.283 17.004 26.559 1.00 90.69 201 ALA A C 1
ATOM 1592 O O . ALA A 1 201 ? -16.162 17.390 26.235 1.00 90.69 201 ALA A O 1
ATOM 1593 N N . GLY A 1 202 ? -17.539 15.711 26.789 1.00 92.81 202 GLY A N 1
ATOM 1594 C CA . GLY A 1 202 ? -16.522 14.664 26.649 1.00 92.81 202 GLY A CA 1
ATOM 1595 C C . GLY A 1 202 ? -15.955 14.570 25.228 1.00 92.81 202 GLY A C 1
ATOM 1596 O O . GLY A 1 202 ? -14.750 14.391 25.054 1.00 92.81 202 GLY A O 1
ATOM 1597 N N . SER A 1 203 ? -16.802 14.752 24.213 1.00 94.44 203 SER A N 1
ATOM 1598 C CA . SER A 1 203 ? -16.391 14.769 22.803 1.00 94.44 203 SER A CA 1
ATOM 1599 C C . SER A 1 203 ? -15.552 16.000 22.464 1.00 94.44 203 SER A C 1
ATOM 1601 O O . SER A 1 203 ? -14.514 15.868 21.824 1.00 94.44 203 SER A O 1
ATOM 1603 N N . ALA A 1 204 ? -15.947 17.181 22.942 1.00 94.88 204 ALA A N 1
ATOM 1604 C CA . ALA A 1 204 ? -15.207 18.425 22.758 1.00 94.88 204 ALA A CA 1
ATOM 1605 C C . ALA A 1 204 ? -13.812 18.343 23.389 1.00 94.88 204 ALA A C 1
ATOM 1607 O O . ALA A 1 204 ? -12.834 18.709 22.746 1.00 94.88 204 ALA A O 1
ATOM 1608 N N . VAL A 1 205 ? -13.697 17.781 24.598 1.00 93.94 205 VAL A N 1
ATOM 1609 C CA . VAL A 1 205 ? -12.397 17.544 25.246 1.00 93.94 205 VAL A CA 1
ATOM 1610 C C . VAL A 1 205 ? -11.563 16.536 24.456 1.00 93.94 205 VAL A C 1
ATOM 1612 O O . VAL A 1 205 ? -10.377 16.767 24.243 1.00 93.94 205 VAL A O 1
ATOM 1615 N N . ALA A 1 206 ? -12.156 15.440 23.977 1.00 93.69 206 ALA A N 1
ATOM 1616 C CA . ALA A 1 206 ? -11.439 14.465 23.155 1.00 93.69 206 ALA A CA 1
ATOM 1617 C C . ALA A 1 206 ? -10.921 15.079 21.841 1.00 93.69 206 ALA A C 1
ATOM 1619 O O . ALA A 1 206 ? -9.769 14.852 21.477 1.00 93.69 206 ALA A O 1
ATOM 1620 N N . ILE A 1 207 ? -11.732 15.900 21.163 1.00 92.56 207 ILE A N 1
ATOM 1621 C CA . ILE A 1 207 ? -11.334 16.642 19.957 1.00 92.56 207 ILE A CA 1
ATOM 1622 C C . ILE A 1 207 ? -10.227 17.644 20.288 1.00 92.56 207 ILE A C 1
ATOM 1624 O O . ILE A 1 207 ? -9.216 17.682 19.590 1.00 92.56 207 ILE A O 1
ATOM 1628 N N . ALA A 1 208 ? -10.377 18.413 21.367 1.00 91.69 208 ALA A N 1
ATOM 1629 C CA . ALA A 1 208 ? -9.363 19.358 21.812 1.00 91.69 208 ALA A CA 1
ATOM 1630 C C . ALA A 1 208 ? -8.034 18.643 22.084 1.00 91.69 208 ALA A C 1
ATOM 1632 O O . ALA A 1 208 ? -7.014 19.074 21.570 1.00 91.69 208 ALA A O 1
ATOM 1633 N N . LEU A 1 209 ? -8.038 17.503 22.781 1.00 90.44 209 LEU A N 1
ATOM 1634 C CA . LEU A 1 209 ? -6.836 16.691 23.008 1.00 90.44 209 LEU A CA 1
ATOM 1635 C C . LEU A 1 209 ? -6.260 16.113 21.707 1.00 90.44 209 LEU A C 1
ATOM 1637 O O . LEU A 1 209 ? -5.045 16.074 21.534 1.00 90.44 209 LEU A O 1
ATOM 1641 N N . PHE A 1 210 ? -7.105 15.691 20.764 1.00 89.12 210 PHE A N 1
ATOM 1642 C CA . PHE A 1 210 ? -6.654 15.207 19.458 1.00 89.12 210 PHE A CA 1
ATOM 1643 C C . PHE A 1 210 ? -5.951 16.299 18.628 1.00 89.12 210 PHE A C 1
ATOM 1645 O O . PHE A 1 210 ? -5.002 16.002 17.892 1.00 89.12 210 PHE A O 1
ATOM 1652 N N . LEU A 1 211 ? -6.420 17.547 18.731 1.00 87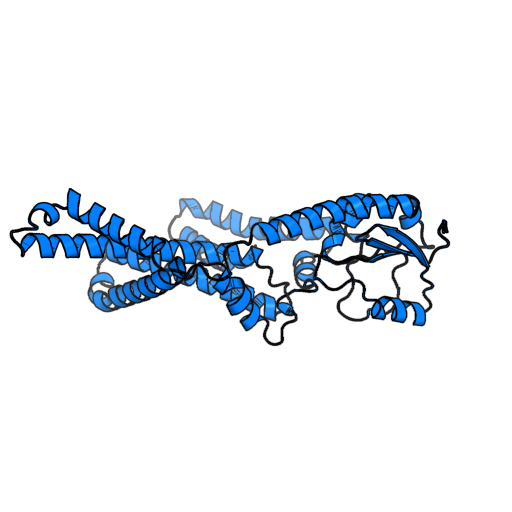.38 211 LEU A N 1
ATOM 1653 C CA . LEU A 1 211 ? -5.877 18.707 18.019 1.00 87.38 211 LEU A CA 1
ATOM 1654 C C . LEU A 1 211 ? -4.678 19.340 18.739 1.00 87.38 211 LEU A C 1
ATOM 1656 O O . LEU A 1 211 ? -3.725 19.748 18.081 1.00 87.38 211 LEU A O 1
ATOM 1660 N N . ALA A 1 212 ? -4.722 19.414 20.069 1.00 83.44 212 ALA A N 1
ATOM 1661 C CA . ALA A 1 212 ? -3.815 20.219 20.881 1.00 83.44 212 ALA A CA 1
ATOM 1662 C C . ALA A 1 212 ? -2.492 19.537 21.234 1.00 83.44 212 ALA A C 1
ATOM 1664 O O . ALA A 1 212 ? -1.641 20.212 21.791 1.00 83.44 212 ALA A O 1
ATOM 1665 N N . VAL A 1 213 ? -2.294 18.244 20.947 1.00 73.94 213 VAL A N 1
ATOM 1666 C CA . VAL A 1 213 ? -1.046 17.516 21.263 1.00 73.94 213 VAL A CA 1
ATOM 1667 C C . VAL A 1 213 ? -0.049 17.604 20.085 1.00 73.94 213 VAL A C 1
ATOM 1669 O O . VAL A 1 213 ? -0.177 16.834 19.120 1.00 73.94 213 VAL A O 1
ATOM 1672 N N . PRO A 1 214 ? 0.974 18.492 20.122 1.00 67.56 214 PRO A N 1
ATOM 1673 C CA . PRO A 1 214 ? 1.996 18.620 19.079 1.00 67.56 214 PRO A CA 1
ATOM 1674 C C . PRO A 1 214 ? 3.232 17.741 19.405 1.00 67.56 214 PRO A C 1
ATOM 1676 O O . PRO A 1 214 ? 3.477 17.437 20.570 1.00 67.56 214 PRO A O 1
ATOM 1679 N N . PRO A 1 215 ? 4.082 17.358 18.433 1.00 56.56 215 PRO A N 1
ATOM 1680 C CA . PRO A 1 215 ? 3.781 16.751 17.150 1.00 56.56 215 PRO A CA 1
ATOM 1681 C C . PRO A 1 215 ? 3.759 15.212 17.300 1.00 56.56 215 PRO A C 1
ATOM 1683 O O . PRO A 1 215 ? 4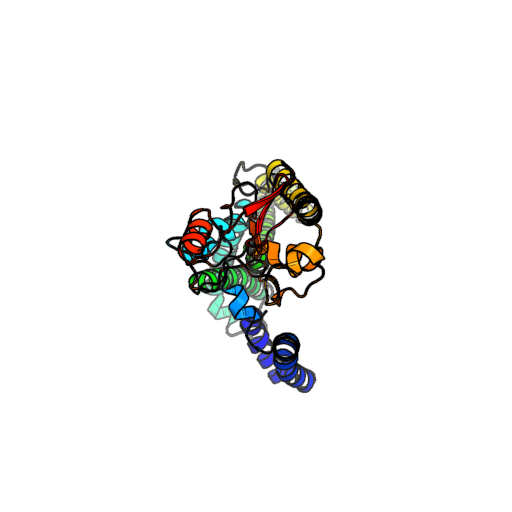.718 14.504 17.008 1.00 56.56 215 PRO A O 1
ATOM 1686 N N . TRP A 1 216 ? 2.619 14.649 17.710 1.00 53.56 216 TRP A N 1
ATOM 1687 C CA . TRP A 1 216 ? 2.294 13.238 17.402 1.00 53.56 216 TRP A CA 1
ATOM 1688 C C . TRP A 1 216 ? 1.876 13.063 15.935 1.00 53.56 216 TRP A C 1
ATOM 1690 O O . TRP A 1 216 ? 1.754 11.959 15.393 1.00 53.56 216 TRP A O 1
ATOM 1700 N N . ILE A 1 217 ? 1.677 14.197 15.279 1.00 49.62 217 ILE A N 1
ATOM 1701 C CA . ILE A 1 217 ? 1.878 14.398 13.863 1.00 49.62 217 ILE A CA 1
ATOM 1702 C C . ILE A 1 217 ? 3.367 14.154 13.584 1.00 49.62 217 ILE A C 1
ATOM 1704 O O . ILE A 1 217 ? 4.157 15.088 13.570 1.00 49.62 217 ILE A O 1
ATOM 1708 N N . GLY A 1 218 ? 3.784 12.894 13.461 1.00 49.56 218 GLY A N 1
ATOM 1709 C CA . GLY A 1 218 ? 5.172 12.592 13.115 1.00 49.56 218 GLY A CA 1
ATOM 1710 C C . GLY A 1 218 ? 5.578 13.262 11.795 1.00 49.56 218 GLY A C 1
ATOM 1711 O O . GLY A 1 218 ? 4.758 13.856 11.093 1.00 49.56 218 GLY A O 1
ATOM 1712 N N . THR A 1 219 ? 6.811 13.028 11.358 1.00 54.19 219 THR A N 1
ATOM 1713 C CA . THR A 1 219 ? 7.295 13.321 9.991 1.00 54.19 219 THR A CA 1
ATOM 1714 C C . THR A 1 219 ? 6.481 12.639 8.865 1.00 54.19 219 THR A C 1
ATOM 1716 O O . THR A 1 219 ? 6.853 12.708 7.695 1.00 54.19 219 THR A O 1
ATOM 1719 N N . ASN A 1 220 ? 5.360 11.998 9.216 1.00 54.88 220 ASN A N 1
ATOM 1720 C CA . ASN A 1 220 ? 4.486 11.147 8.418 1.00 54.88 220 ASN A CA 1
ATOM 1721 C C . ASN A 1 220 ? 3.272 11.880 7.834 1.00 54.88 220 ASN A C 1
ATOM 1723 O O . ASN A 1 220 ? 2.457 11.244 7.169 1.00 54.88 220 ASN A O 1
ATOM 1727 N N . ILE A 1 221 ? 3.106 13.190 8.070 1.00 59.53 221 ILE A N 1
ATOM 1728 C CA . ILE A 1 221 ? 2.230 13.958 7.179 1.00 59.53 221 ILE A CA 1
ATOM 1729 C C . ILE A 1 221 ? 2.881 13.958 5.803 1.00 59.53 221 ILE A C 1
ATOM 1731 O O . ILE A 1 221 ? 4.064 14.269 5.657 1.00 59.53 221 ILE A O 1
ATOM 1735 N N . VAL A 1 222 ? 2.083 13.596 4.800 1.00 66.38 222 VAL A N 1
ATOM 1736 C CA . VAL A 1 222 ? 2.431 13.715 3.388 1.00 66.38 222 VAL A CA 1
ATOM 1737 C C . VAL A 1 222 ? 2.956 15.128 3.158 1.00 66.38 222 VAL A C 1
ATOM 1739 O O . VAL A 1 222 ? 2.202 16.097 3.192 1.00 66.38 222 VAL A O 1
ATOM 1742 N N . SER A 1 223 ? 4.270 15.257 2.971 1.00 76.94 223 SER A N 1
ATOM 1743 C CA . SER A 1 223 ? 4.877 16.537 2.627 1.00 76.94 223 SER A CA 1
ATOM 1744 C C . SER A 1 223 ? 4.318 16.937 1.267 1.00 76.94 223 SER A C 1
ATOM 1746 O O . SER A 1 223 ? 4.665 16.325 0.253 1.00 76.94 223 SER A O 1
ATOM 1748 N N . LEU A 1 224 ? 3.414 17.922 1.254 1.00 82.94 224 LEU A N 1
ATOM 1749 C CA . LEU A 1 224 ? 2.806 18.421 0.022 1.00 82.94 224 LEU A CA 1
ATOM 1750 C C . LEU A 1 224 ? 3.882 18.866 -0.978 1.00 82.94 224 LEU A C 1
ATOM 1752 O O . LEU A 1 224 ? 3.809 18.406 -2.115 1.00 82.94 224 LEU A O 1
ATOM 1756 N N . PRO A 1 225 ? 4.944 19.605 -0.579 1.00 88.81 225 PRO A N 1
ATOM 1757 C CA . PRO A 1 225 ? 6.029 19.937 -1.500 1.00 88.81 225 PRO A CA 1
ATOM 1758 C C . PRO A 1 225 ? 6.733 18.697 -2.057 1.00 88.81 225 PRO A C 1
ATOM 1760 O O . PRO A 1 225 ? 6.893 18.572 -3.267 1.00 88.81 225 PRO A O 1
ATOM 1763 N N . ARG A 1 226 ? 7.102 17.727 -1.207 1.00 85.38 226 ARG A N 1
ATOM 1764 C CA . ARG A 1 226 ? 7.770 16.493 -1.659 1.00 85.38 226 ARG A CA 1
ATOM 1765 C C . ARG A 1 226 ? 6.889 15.688 -2.615 1.00 85.38 226 ARG A C 1
ATOM 1767 O O . ARG A 1 226 ? 7.385 15.148 -3.597 1.00 85.38 226 ARG A O 1
ATOM 1774 N N . THR A 1 227 ? 5.593 15.614 -2.328 1.00 87.31 227 THR A N 1
ATOM 1775 C CA . THR A 1 227 ? 4.608 14.896 -3.148 1.00 87.31 227 THR A CA 1
ATOM 1776 C C . THR A 1 227 ? 4.416 15.590 -4.485 1.00 87.31 227 THR A C 1
ATOM 1778 O O . THR A 1 227 ? 4.471 14.937 -5.520 1.00 87.31 227 THR A O 1
ATOM 1781 N N . HIS A 1 228 ? 4.278 16.913 -4.475 1.00 92.00 228 HIS A N 1
ATOM 1782 C CA . HIS A 1 228 ? 4.197 17.729 -5.677 1.00 92.00 228 HIS A CA 1
ATOM 1783 C C . HIS A 1 228 ? 5.447 17.567 -6.555 1.00 92.00 228 HIS A C 1
ATOM 1785 O O . HIS A 1 228 ? 5.324 17.256 -7.736 1.00 92.00 228 HIS A O 1
ATOM 1791 N N . HIS A 1 229 ? 6.650 17.651 -5.978 1.00 93.12 229 HIS A N 1
ATOM 1792 C CA . HIS A 1 229 ? 7.898 17.401 -6.707 1.00 93.12 229 HIS A CA 1
ATOM 1793 C C . HIS A 1 229 ? 7.969 15.985 -7.287 1.00 93.12 229 HIS A C 1
ATOM 1795 O O . HIS A 1 229 ? 8.401 15.813 -8.426 1.00 93.12 229 HIS A O 1
ATOM 1801 N N . ALA A 1 230 ? 7.523 14.972 -6.539 1.00 90.19 230 ALA A N 1
ATOM 1802 C CA . ALA A 1 230 ? 7.468 13.604 -7.040 1.00 90.19 230 ALA A CA 1
ATOM 1803 C C . ALA A 1 230 ? 6.483 13.463 -8.214 1.00 90.19 230 ALA A C 1
ATOM 1805 O O . ALA A 1 230 ? 6.804 12.787 -9.187 1.00 90.19 230 ALA A O 1
ATOM 1806 N N . LEU A 1 231 ? 5.319 14.117 -8.157 1.00 93.31 231 LEU A N 1
ATOM 1807 C CA . LEU A 1 231 ? 4.337 14.116 -9.246 1.00 93.31 231 LEU A CA 1
ATOM 1808 C C . LEU A 1 231 ? 4.871 14.819 -10.498 1.00 93.31 231 LEU A C 1
ATOM 1810 O O . LEU A 1 231 ? 4.778 14.249 -11.583 1.00 93.31 231 LEU A O 1
ATOM 1814 N N . ILE A 1 232 ? 5.498 15.990 -10.347 1.00 96.44 232 ILE A N 1
ATOM 1815 C CA . ILE A 1 232 ? 6.160 16.698 -11.455 1.00 96.44 232 ILE A CA 1
ATOM 1816 C C . ILE A 1 232 ? 7.234 15.815 -12.090 1.00 96.44 232 ILE A C 1
ATOM 1818 O O . ILE A 1 232 ? 7.287 15.680 -13.309 1.00 96.44 232 ILE A O 1
ATOM 1822 N N . TYR A 1 233 ? 8.064 15.159 -11.276 1.00 95.31 233 TYR A N 1
ATOM 1823 C CA . TYR A 1 233 ? 9.088 14.251 -11.784 1.00 95.31 233 TYR A CA 1
ATOM 1824 C C . TYR A 1 233 ? 8.485 13.101 -12.609 1.00 95.31 233 TYR A C 1
ATOM 1826 O O . TYR A 1 233 ? 8.992 12.776 -13.679 1.00 95.31 233 TYR A O 1
ATOM 1834 N N . GLN A 1 234 ? 7.370 12.513 -12.158 1.00 94.81 234 GLN A N 1
ATOM 1835 C CA . GLN A 1 234 ? 6.663 11.467 -12.909 1.00 94.81 234 GLN A CA 1
ATOM 1836 C C . GLN A 1 234 ? 5.995 11.981 -14.194 1.00 94.81 234 GLN A C 1
ATOM 1838 O O . GLN A 1 234 ? 5.807 11.198 -15.128 1.00 94.81 234 GLN A O 1
ATOM 1843 N N . ALA A 1 235 ? 5.607 13.257 -14.252 1.00 96.19 235 ALA A N 1
ATOM 1844 C CA . ALA A 1 235 ? 5.121 13.882 -15.481 1.00 96.19 235 ALA A CA 1
ATOM 1845 C C . ALA A 1 235 ? 6.268 14.040 -16.488 1.00 96.19 235 ALA A C 1
ATOM 1847 O O . ALA A 1 235 ? 6.173 13.529 -17.603 1.00 96.19 235 ALA A O 1
ATOM 1848 N N . HIS A 1 236 ? 7.397 14.606 -16.051 1.00 97.31 236 HIS A N 1
ATOM 1849 C CA . HIS A 1 236 ? 8.583 14.752 -16.894 1.00 97.31 236 HIS A CA 1
ATOM 1850 C C . HIS A 1 236 ? 9.132 13.414 -17.386 1.00 97.31 236 HIS A C 1
ATOM 1852 O O . HIS A 1 236 ? 9.474 13.315 -18.553 1.00 97.31 236 HIS A O 1
ATOM 1858 N N . LEU A 1 237 ? 9.129 12.353 -16.571 1.00 96.00 237 LEU A N 1
ATOM 1859 C CA . LEU A 1 237 ? 9.520 11.016 -17.040 1.00 96.00 237 LEU A CA 1
ATOM 1860 C C . LEU A 1 237 ? 8.720 10.556 -18.276 1.00 96.00 237 LEU A C 1
ATOM 1862 O O . LEU A 1 237 ? 9.278 9.925 -19.170 1.00 96.00 237 LEU A O 1
ATOM 1866 N N . ARG A 1 238 ? 7.420 10.866 -18.354 1.00 96.38 238 ARG A N 1
ATOM 1867 C CA . ARG A 1 238 ? 6.574 10.486 -19.502 1.00 96.38 238 ARG A CA 1
ATOM 1868 C C . ARG A 1 238 ? 6.884 11.324 -20.742 1.00 96.38 238 ARG A C 1
ATOM 1870 O O . ARG A 1 238 ? 6.984 10.784 -21.848 1.00 96.38 238 ARG A O 1
ATOM 1877 N N . GLU A 1 239 ? 7.027 12.631 -20.550 1.00 97.88 239 GLU A N 1
ATOM 1878 C CA . GLU A 1 239 ? 7.364 13.590 -21.607 1.00 97.88 239 GLU A CA 1
ATOM 1879 C C . GLU A 1 239 ? 8.755 13.298 -22.186 1.00 97.88 239 GLU A C 1
ATOM 1881 O O . GLU A 1 239 ? 8.910 13.119 -23.397 1.00 97.88 239 GLU A O 1
ATOM 1886 N N . ASP A 1 240 ? 9.746 13.164 -21.305 1.00 98.12 240 ASP A N 1
ATOM 1887 C CA . ASP A 1 240 ? 11.149 12.948 -21.636 1.00 98.12 240 ASP A CA 1
ATOM 1888 C C . ASP A 1 240 ? 11.364 11.595 -22.315 1.00 98.12 240 ASP A C 1
ATOM 1890 O O . ASP A 1 240 ? 12.135 11.525 -23.265 1.00 98.12 240 ASP A O 1
ATOM 1894 N N . LEU A 1 241 ? 10.667 10.525 -21.905 1.00 98.06 241 LEU A N 1
ATOM 1895 C CA . LEU A 1 241 ? 10.755 9.236 -22.600 1.00 98.06 241 LEU A CA 1
ATOM 1896 C C . LEU A 1 241 ? 10.260 9.348 -24.045 1.00 98.06 241 LEU A C 1
ATOM 1898 O O . LEU A 1 241 ? 10.907 8.853 -24.967 1.00 98.06 241 LEU A O 1
ATOM 1902 N N . THR A 1 242 ? 9.117 10.003 -24.254 1.00 98.00 242 THR A N 1
ATOM 1903 C CA . THR A 1 242 ? 8.553 10.195 -25.597 1.00 98.00 242 THR A CA 1
ATOM 1904 C C . THR A 1 242 ? 9.499 11.025 -26.466 1.00 98.00 242 THR A C 1
ATOM 1906 O O . THR A 1 242 ? 9.738 10.694 -27.630 1.00 98.00 242 THR A O 1
ATOM 1909 N N . ALA A 1 243 ? 10.090 12.077 -25.893 1.00 98.19 243 ALA A N 1
ATOM 1910 C CA . ALA A 1 243 ? 11.089 12.898 -26.562 1.00 98.19 243 ALA A CA 1
ATOM 1911 C C . ALA A 1 243 ? 12.383 12.123 -26.864 1.00 98.19 243 ALA A C 1
ATOM 1913 O O . ALA A 1 243 ? 12.847 12.178 -27.999 1.00 98.19 243 ALA A O 1
ATOM 1914 N N . ALA A 1 244 ? 12.907 11.346 -25.914 1.00 97.56 244 ALA A N 1
ATOM 1915 C CA . ALA A 1 244 ? 14.114 10.538 -26.078 1.00 97.56 244 ALA A CA 1
ATOM 1916 C C . ALA A 1 244 ? 13.945 9.461 -27.156 1.00 97.56 244 ALA A C 1
ATOM 1918 O O . ALA A 1 244 ? 14.836 9.262 -27.977 1.00 97.56 244 ALA A O 1
ATOM 1919 N N . VAL A 1 245 ? 12.784 8.797 -27.203 1.00 96.44 245 VAL A N 1
ATOM 1920 C CA . VAL A 1 245 ? 12.458 7.829 -28.261 1.00 96.44 245 VAL A CA 1
ATOM 1921 C C . VAL A 1 245 ? 12.410 8.514 -29.626 1.00 96.44 245 VAL A C 1
ATOM 1923 O O . VAL A 1 245 ? 12.943 7.977 -30.593 1.00 96.44 245 VAL A O 1
ATOM 1926 N N . ARG A 1 246 ? 11.812 9.706 -29.721 1.00 96.88 246 ARG A N 1
ATOM 1927 C CA . ARG A 1 246 ? 11.771 10.491 -30.964 1.00 96.88 246 ARG A CA 1
ATOM 1928 C C . ARG A 1 246 ? 13.163 10.954 -31.407 1.00 96.88 246 ARG A C 1
ATOM 1930 O O . ARG A 1 246 ? 13.476 10.834 -32.587 1.00 96.88 246 ARG A O 1
ATOM 1937 N N . GLU A 1 247 ? 13.990 11.442 -30.485 1.00 95.75 247 GLU A N 1
ATOM 1938 C CA . GLU A 1 247 ? 15.375 11.861 -30.748 1.00 95.75 247 GLU A CA 1
ATOM 1939 C C . GLU A 1 247 ? 16.239 10.688 -31.224 1.00 95.75 247 GLU A C 1
ATOM 1941 O O . GLU A 1 247 ? 16.991 10.821 -32.186 1.00 95.75 247 GLU A O 1
ATOM 1946 N N . ALA A 1 248 ? 16.018 9.499 -30.659 1.00 94.06 248 ALA A N 1
ATOM 1947 C CA . ALA A 1 248 ? 16.657 8.255 -31.078 1.00 94.06 248 ALA A CA 1
ATOM 1948 C C . ALA A 1 248 ? 16.146 7.688 -32.427 1.00 94.06 248 ALA A C 1
ATOM 1950 O O . ALA A 1 248 ? 16.484 6.562 -32.794 1.00 94.06 248 ALA A O 1
ATOM 1951 N N . GLY A 1 249 ? 15.332 8.440 -33.180 1.00 92.81 249 GLY A N 1
ATOM 1952 C CA . GLY A 1 249 ? 14.811 8.041 -34.495 1.00 92.81 249 GLY A CA 1
ATOM 1953 C C . GLY A 1 249 ? 13.436 7.366 -34.472 1.00 92.81 249 GLY A C 1
ATOM 1954 O O . GLY A 1 249 ? 12.985 6.854 -35.497 1.00 92.81 249 GLY A O 1
ATOM 1955 N N . GLY A 1 250 ? 12.752 7.379 -33.327 1.00 94.75 250 GLY A N 1
ATOM 1956 C CA . GLY A 1 250 ? 11.403 6.850 -33.138 1.00 94.75 250 GLY A CA 1
ATOM 1957 C C . GLY A 1 250 ? 11.349 5.364 -32.750 1.00 94.75 250 GLY A C 1
ATOM 1958 O O . GLY A 1 250 ? 12.363 4.661 -32.790 1.00 94.75 250 GLY A O 1
ATOM 1959 N N . PRO A 1 251 ? 10.149 4.849 -32.405 1.00 94.50 251 PRO A N 1
ATOM 1960 C CA . PRO A 1 251 ? 9.966 3.464 -31.967 1.00 94.50 251 PRO A CA 1
ATOM 1961 C C . PRO A 1 251 ? 10.518 2.431 -32.952 1.00 94.50 251 PRO A C 1
ATOM 1963 O O . PRO A 1 251 ? 11.241 1.518 -32.563 1.00 94.50 251 PRO A O 1
ATOM 1966 N N . SER A 1 252 ? 10.241 2.608 -34.247 1.00 92.06 252 SER A N 1
ATOM 1967 C CA . SER A 1 252 ? 10.670 1.679 -35.295 1.00 92.06 252 SER A CA 1
ATOM 1968 C C . SER A 1 252 ? 12.190 1.583 -35.427 1.00 92.06 252 SER A C 1
ATOM 1970 O O . SER A 1 252 ? 12.694 0.507 -35.734 1.00 92.06 252 SER A O 1
ATOM 1972 N N . ALA A 1 253 ? 12.928 2.675 -35.202 1.00 91.00 253 ALA A N 1
ATOM 1973 C CA . ALA A 1 253 ? 14.390 2.661 -35.256 1.00 91.00 253 ALA A CA 1
ATOM 1974 C C . ALA A 1 253 ? 14.976 1.866 -34.081 1.00 91.00 253 ALA A C 1
ATOM 1976 O O . ALA A 1 253 ? 15.830 1.006 -34.284 1.00 91.00 253 ALA A O 1
ATOM 1977 N N . LEU A 1 254 ? 14.453 2.091 -32.871 1.00 91.62 254 LEU A N 1
ATOM 1978 C CA . LEU A 1 254 ? 14.870 1.360 -31.674 1.00 91.62 254 LEU A CA 1
ATOM 1979 C C . LEU A 1 254 ? 14.537 -0.135 -31.765 1.00 91.62 254 LEU A C 1
ATOM 1981 O O . LEU A 1 254 ? 15.362 -0.972 -31.411 1.00 91.62 254 LEU A O 1
ATOM 1985 N N . LEU A 1 255 ? 13.356 -0.487 -32.280 1.00 91.31 255 LEU A N 1
ATOM 1986 C CA . LEU A 1 255 ? 12.901 -1.880 -32.376 1.00 91.31 255 LEU A CA 1
ATOM 1987 C C . LEU A 1 255 ? 13.589 -2.689 -33.486 1.00 91.31 255 LEU A C 1
ATOM 1989 O O . LEU A 1 255 ? 13.641 -3.916 -33.396 1.00 91.31 255 LEU A O 1
ATOM 1993 N N . LYS A 1 256 ? 14.129 -2.021 -34.514 1.00 88.06 256 LYS A N 1
ATOM 1994 C CA . LYS A 1 256 ? 14.934 -2.639 -35.584 1.00 88.06 256 LYS A CA 1
ATOM 1995 C C . LYS A 1 256 ? 16.403 -2.831 -35.200 1.00 88.06 256 LYS A C 1
ATOM 1997 O O . LYS A 1 256 ? 17.177 -3.337 -36.007 1.00 88.06 256 LYS A O 1
ATOM 2002 N N . CYS A 1 257 ? 16.810 -2.406 -34.005 1.00 82.19 257 CYS A N 1
ATOM 2003 C CA . CYS A 1 257 ? 18.193 -2.526 -33.580 1.00 82.19 257 CYS A CA 1
ATOM 2004 C C . CYS A 1 257 ? 18.572 -3.988 -33.257 1.00 82.19 257 CYS A C 1
ATOM 2006 O O . CYS A 1 257 ? 18.324 -4.475 -32.150 1.00 82.19 257 CYS A O 1
ATOM 2008 N N . GLY A 1 258 ? 19.202 -4.657 -34.231 1.00 65.19 258 GLY A N 1
ATOM 2009 C CA . GLY A 1 258 ? 19.723 -6.027 -34.151 1.00 65.19 258 GLY A CA 1
ATOM 2010 C C . GLY A 1 258 ? 19.158 -6.949 -35.241 1.00 65.19 258 GLY A C 1
ATOM 2011 O O . GLY A 1 258 ? 18.224 -6.588 -35.948 1.00 65.19 258 GLY A O 1
ATOM 2012 N N . ASN A 1 259 ? 19.724 -8.155 -35.374 1.00 56.25 259 ASN A N 1
ATOM 2013 C CA . ASN A 1 259 ? 19.237 -9.189 -36.312 1.00 56.25 259 ASN A CA 1
ATOM 2014 C C . ASN A 1 259 ? 18.101 -10.051 -35.724 1.00 56.25 259 ASN A C 1
ATOM 2016 O O . ASN A 1 259 ? 17.493 -10.862 -36.416 1.00 56.25 259 ASN A O 1
ATOM 2020 N N . THR A 1 260 ? 17.820 -9.877 -34.437 1.00 63.31 260 THR A N 1
ATOM 2021 C CA . THR A 1 260 ? 16.686 -10.439 -33.703 1.00 63.31 260 THR A CA 1
ATOM 2022 C C . THR A 1 260 ? 15.850 -9.276 -33.166 1.00 63.31 260 THR A C 1
ATOM 2024 O O . THR A 1 260 ? 16.339 -8.143 -33.151 1.00 63.31 260 THR A O 1
ATOM 2027 N N . PRO A 1 261 ? 14.587 -9.488 -32.746 1.00 60.75 261 PRO A N 1
ATOM 2028 C CA . PRO A 1 261 ? 13.801 -8.406 -32.170 1.00 60.75 261 PRO A CA 1
ATOM 2029 C C . PRO A 1 261 ? 14.586 -7.699 -31.067 1.00 60.75 261 PRO A C 1
ATOM 2031 O O . PRO A 1 261 ? 15.024 -8.365 -30.127 1.00 60.75 261 PRO A O 1
ATOM 2034 N N . ALA A 1 262 ? 14.770 -6.380 -31.198 1.00 60.59 262 ALA A N 1
ATOM 2035 C CA . ALA A 1 262 ? 15.585 -5.609 -30.271 1.00 60.59 262 ALA A CA 1
ATOM 2036 C C . ALA A 1 262 ? 15.147 -5.872 -28.826 1.00 60.59 262 ALA A C 1
ATOM 2038 O O . ALA A 1 262 ? 13.981 -5.674 -28.467 1.00 60.59 262 ALA A O 1
ATOM 2039 N N . SER A 1 263 ? 16.078 -6.319 -27.989 1.00 85.19 263 SER A N 1
ATOM 2040 C CA . SER A 1 263 ? 15.830 -6.475 -26.562 1.00 85.19 263 SER A CA 1
ATOM 2041 C C . SER A 1 263 ? 16.013 -5.108 -25.910 1.00 85.19 263 SER A C 1
ATOM 2043 O O . SER A 1 263 ? 17.131 -4.689 -25.597 1.00 85.19 263 SER A O 1
ATOM 2045 N N . VAL A 1 264 ? 14.901 -4.394 -25.755 1.00 92.50 264 VAL A N 1
ATOM 2046 C CA . VAL A 1 264 ? 14.867 -3.094 -25.086 1.00 92.50 264 VAL A CA 1
ATOM 2047 C C . VAL A 1 264 ? 14.867 -3.318 -23.582 1.00 92.50 264 VAL A C 1
ATOM 2049 O O . VAL A 1 264 ? 14.047 -4.079 -23.071 1.00 92.50 264 VAL A O 1
ATOM 2052 N N . MET A 1 265 ? 15.747 -2.632 -22.862 1.00 92.88 265 MET A N 1
ATOM 2053 C CA . MET A 1 265 ? 15.819 -2.678 -21.407 1.00 92.88 265 MET A CA 1
ATOM 2054 C C . MET A 1 265 ? 15.605 -1.296 -20.799 1.00 92.88 265 MET A C 1
ATOM 2056 O O . MET A 1 265 ? 16.061 -0.290 -21.335 1.00 92.88 265 MET A O 1
ATOM 2060 N N . THR A 1 266 ? 14.938 -1.243 -19.651 1.00 93.56 266 THR A N 1
ATOM 2061 C CA . THR A 1 266 ? 14.795 -0.022 -18.853 1.00 93.56 266 THR A CA 1
ATOM 2062 C C . THR A 1 266 ? 14.768 -0.340 -17.357 1.00 93.56 266 THR A C 1
ATOM 2064 O O . THR A 1 266 ? 14.899 -1.496 -16.945 1.00 93.56 266 THR A O 1
ATOM 2067 N N . GLU A 1 267 ? 14.627 0.681 -16.517 1.00 90.00 267 GLU A N 1
ATOM 2068 C CA . GLU A 1 267 ? 14.391 0.489 -15.087 1.00 90.00 267 GLU A CA 1
ATOM 2069 C C . GLU A 1 267 ? 13.046 -0.227 -14.855 1.00 90.00 267 GLU A C 1
ATOM 2071 O O . GLU A 1 267 ? 12.084 -0.037 -15.599 1.00 90.00 267 GLU A O 1
ATOM 2076 N N . GLY A 1 268 ? 12.964 -1.087 -13.836 1.00 84.31 268 GLY A N 1
ATOM 2077 C CA . GLY A 1 268 ? 11.836 -2.006 -13.655 1.00 84.31 268 GLY A CA 1
ATOM 2078 C C . GLY A 1 268 ? 10.440 -1.365 -13.621 1.00 84.31 268 GLY A C 1
ATOM 2079 O O . GLY A 1 268 ? 9.491 -1.971 -14.120 1.00 84.31 268 GLY A O 1
ATOM 2080 N N . PHE A 1 269 ? 10.288 -0.144 -13.100 1.00 86.12 269 PHE A N 1
ATOM 2081 C CA . PHE A 1 269 ? 9.001 0.562 -13.085 1.00 86.12 269 PHE A CA 1
ATOM 2082 C C . PHE A 1 269 ? 8.607 1.159 -14.426 1.00 86.12 269 PHE A C 1
ATOM 2084 O O . PHE A 1 269 ? 7.418 1.359 -14.672 1.00 86.12 269 PHE A O 1
ATOM 2091 N N . GLN A 1 270 ? 9.582 1.444 -15.283 1.00 92.25 270 GLN A N 1
ATOM 2092 C CA . GLN A 1 270 ? 9.336 2.107 -16.556 1.00 92.25 270 GLN A CA 1
ATOM 2093 C C . GLN A 1 270 ? 9.022 1.117 -17.676 1.00 92.25 270 GLN A C 1
ATOM 2095 O O . GLN A 1 270 ? 8.654 1.546 -18.762 1.00 92.25 270 GLN A O 1
ATOM 2100 N N . VAL A 1 271 ? 9.072 -0.197 -17.420 1.00 91.38 271 VAL A N 1
ATOM 2101 C CA . VAL A 1 271 ? 8.753 -1.239 -18.413 1.00 91.38 271 VAL A CA 1
ATOM 2102 C C . VAL A 1 271 ? 7.389 -1.020 -19.088 1.00 91.38 271 VAL A C 1
ATOM 2104 O O . VAL A 1 271 ? 7.359 -1.003 -20.319 1.00 91.38 271 VAL A O 1
ATOM 2107 N N . PRO A 1 272 ? 6.265 -0.807 -18.366 1.00 92.56 272 PRO A N 1
ATOM 2108 C CA . PRO A 1 272 ? 4.978 -0.574 -19.024 1.00 92.56 272 PRO A CA 1
ATOM 2109 C C . PRO A 1 272 ? 4.950 0.734 -19.816 1.00 92.56 272 PRO A C 1
ATOM 2111 O O . PRO A 1 272 ? 4.369 0.782 -20.895 1.00 92.56 272 PRO A O 1
ATOM 2114 N N . MET A 1 273 ? 5.601 1.777 -19.296 1.00 95.62 273 MET A N 1
ATOM 2115 C CA . MET A 1 273 ? 5.668 3.089 -19.937 1.00 95.62 273 MET A CA 1
ATOM 2116 C C . MET A 1 273 ? 6.475 3.025 -21.241 1.00 95.62 273 MET A C 1
ATOM 2118 O O . MET A 1 273 ? 5.996 3.465 -22.278 1.00 95.62 273 MET A O 1
ATOM 2122 N N . ALA A 1 274 ? 7.648 2.392 -21.215 1.00 95.88 274 ALA A N 1
ATOM 2123 C CA . ALA A 1 274 ? 8.484 2.145 -22.384 1.00 95.88 274 ALA A CA 1
ATOM 2124 C C . ALA A 1 274 ? 7.789 1.259 -23.417 1.00 95.88 274 ALA A C 1
ATOM 2126 O O . ALA A 1 274 ? 7.798 1.587 -24.598 1.00 95.88 274 ALA A O 1
ATOM 2127 N N . ALA A 1 275 ? 7.142 0.173 -22.989 1.00 94.62 275 ALA A N 1
ATOM 2128 C CA . ALA A 1 275 ? 6.396 -0.695 -23.894 1.00 94.62 275 ALA A CA 1
ATOM 2129 C C . ALA A 1 275 ? 5.261 0.063 -24.601 1.00 94.62 275 ALA A C 1
ATOM 2131 O O . ALA A 1 275 ? 5.120 -0.044 -25.817 1.00 94.62 275 ALA A O 1
ATOM 2132 N N . TRP A 1 276 ? 4.515 0.886 -23.855 1.00 96.31 276 TRP A N 1
ATOM 2133 C CA . TRP A 1 276 ? 3.467 1.746 -24.400 1.00 96.31 276 TRP A CA 1
ATOM 2134 C C . TRP A 1 276 ? 4.016 2.755 -25.413 1.00 96.31 276 TRP A C 1
ATOM 2136 O O . TRP A 1 276 ? 3.540 2.804 -26.543 1.00 96.31 276 TRP A O 1
ATOM 2146 N N . THR A 1 277 ? 5.053 3.516 -25.047 1.00 97.62 277 THR A N 1
ATOM 2147 C CA . THR A 1 277 ? 5.671 4.515 -25.937 1.00 97.62 277 THR A CA 1
ATOM 2148 C C . THR A 1 277 ? 6.256 3.885 -27.202 1.00 97.62 277 THR A C 1
ATOM 2150 O O . THR A 1 277 ? 6.253 4.510 -28.260 1.00 97.62 277 THR A O 1
ATOM 2153 N N . LEU A 1 278 ? 6.739 2.643 -27.119 1.00 95.88 278 LEU A N 1
ATOM 2154 C CA . LEU A 1 278 ? 7.270 1.905 -28.264 1.00 95.88 278 LEU A CA 1
ATOM 2155 C C . LEU A 1 278 ? 6.193 1.176 -29.084 1.00 95.88 278 LEU A C 1
ATOM 2157 O O . LEU A 1 278 ? 6.510 0.651 -30.148 1.00 95.88 278 LEU A O 1
ATOM 2161 N N . GLY A 1 279 ? 4.945 1.123 -28.611 1.00 95.19 279 GLY A N 1
ATOM 2162 C CA . GLY A 1 279 ? 3.863 0.397 -29.277 1.00 95.19 279 GLY A CA 1
ATOM 2163 C C . GLY A 1 279 ? 4.055 -1.123 -29.277 1.00 95.19 279 GLY A C 1
ATOM 2164 O O . GLY A 1 279 ? 3.706 -1.787 -30.251 1.00 95.19 279 GLY A O 1
ATOM 2165 N N . VAL A 1 280 ? 4.636 -1.691 -28.214 1.00 92.25 280 VAL A N 1
ATOM 2166 C CA . VAL A 1 280 ? 4.911 -3.136 -28.101 1.00 92.25 280 VAL A CA 1
ATOM 2167 C C . VAL A 1 280 ? 4.325 -3.740 -26.829 1.00 92.25 280 VAL A C 1
ATOM 2169 O O . VAL A 1 280 ? 4.032 -3.053 -25.854 1.00 92.25 280 VAL A O 1
ATOM 2172 N N . HIS A 1 281 ? 4.192 -5.068 -26.809 1.00 88.31 281 HIS A N 1
ATOM 2173 C CA . HIS A 1 281 ? 3.781 -5.782 -25.604 1.00 88.31 281 HIS A CA 1
ATOM 2174 C C . HIS A 1 281 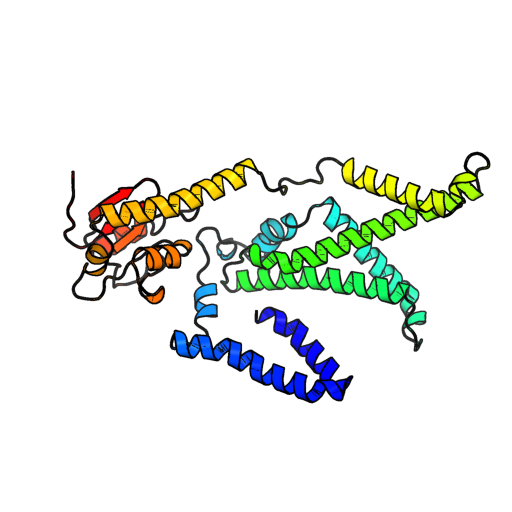? 4.822 -5.615 -24.488 1.00 88.31 281 HIS A C 1
ATOM 2176 O O . HIS A 1 281 ? 6.025 -5.645 -24.745 1.00 88.31 281 HIS A O 1
ATOM 2182 N N . THR A 1 282 ? 4.384 -5.545 -23.228 1.00 86.06 282 THR A N 1
ATOM 2183 C CA . THR A 1 282 ? 5.280 -5.386 -22.060 1.00 86.06 282 THR A CA 1
ATOM 2184 C C . THR A 1 282 ? 6.327 -6.494 -21.924 1.00 86.06 282 THR A C 1
ATOM 2186 O O . THR A 1 282 ? 7.354 -6.294 -21.288 1.00 86.06 282 THR A O 1
ATOM 2189 N N . LEU A 1 283 ? 6.104 -7.649 -22.557 1.00 82.81 283 LEU A N 1
ATOM 2190 C CA . LEU A 1 283 ? 7.057 -8.762 -22.613 1.00 82.81 283 LEU A CA 1
ATOM 2191 C C . LEU A 1 283 ? 8.274 -8.477 -23.508 1.00 82.81 283 LEU A C 1
ATOM 2193 O O . LEU A 1 283 ? 9.283 -9.162 -23.393 1.00 82.81 283 LEU A O 1
ATOM 2197 N N . ARG A 1 284 ? 8.191 -7.474 -24.388 1.00 86.81 284 ARG A N 1
ATOM 2198 C CA . ARG A 1 284 ? 9.279 -7.060 -25.289 1.00 86.81 284 ARG A CA 1
ATOM 2199 C C . ARG A 1 284 ? 10.247 -6.078 -24.635 1.00 86.81 284 ARG A C 1
ATOM 2201 O O . ARG A 1 284 ? 11.312 -5.834 -25.190 1.00 86.81 284 ARG A O 1
ATOM 2208 N N . VAL A 1 285 ? 9.888 -5.537 -23.470 1.00 90.19 285 VAL A N 1
ATOM 2209 C CA . VAL A 1 285 ? 10.731 -4.624 -22.698 1.00 90.19 285 VAL A CA 1
ATOM 2210 C C . VAL A 1 285 ? 11.160 -5.305 -21.402 1.00 90.19 285 VAL A C 1
ATOM 2212 O O . VAL A 1 285 ? 10.345 -5.766 -20.600 1.00 90.19 285 VAL A O 1
ATOM 2215 N N . GLN A 1 286 ? 12.466 -5.383 -21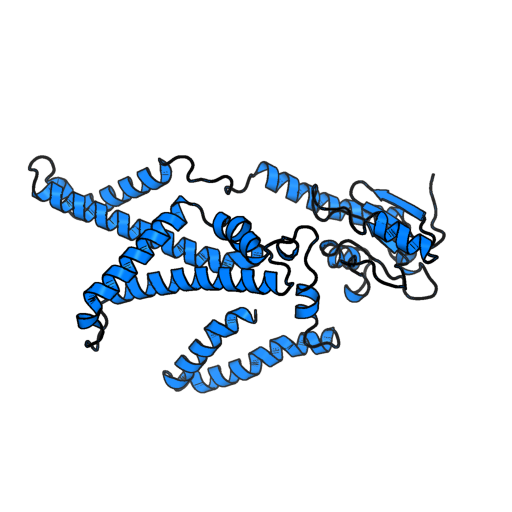.198 1.00 88.00 286 GLN A N 1
ATOM 2216 C CA . GLN A 1 286 ? 13.086 -6.021 -20.050 1.00 88.00 286 GLN A CA 1
ATOM 2217 C C . GLN A 1 286 ? 13.312 -5.009 -18.926 1.00 88.00 286 GLN A C 1
ATOM 2219 O O . GLN A 1 286 ? 13.630 -3.842 -19.160 1.00 88.00 286 GLN A O 1
ATOM 2224 N N . ALA A 1 287 ? 13.159 -5.472 -17.689 1.00 86.56 287 ALA A N 1
ATOM 2225 C CA . ALA A 1 287 ? 13.613 -4.728 -16.524 1.00 86.56 287 ALA A CA 1
ATOM 2226 C C . ALA A 1 287 ? 15.116 -4.964 -16.335 1.00 86.56 287 ALA A C 1
ATOM 2228 O O . ALA A 1 287 ? 15.598 -6.070 -16.584 1.00 86.56 287 ALA A O 1
ATOM 2229 N N . SER A 1 288 ? 15.832 -3.950 -15.853 1.00 85.50 288 SER A N 1
ATOM 2230 C CA . SER A 1 288 ? 17.217 -4.104 -15.407 1.00 85.50 288 SER A CA 1
ATOM 2231 C C . SER A 1 288 ? 17.330 -5.264 -14.408 1.00 85.50 288 SER A C 1
ATOM 2233 O O . SER A 1 288 ? 16.560 -5.293 -13.441 1.00 85.50 288 SER A O 1
ATOM 2235 N N . PRO A 1 289 ? 18.274 -6.202 -14.594 1.00 77.69 289 PRO A N 1
ATOM 2236 C CA . PRO A 1 289 ? 18.453 -7.307 -13.665 1.00 77.69 289 PRO A CA 1
ATOM 2237 C C . PRO A 1 289 ? 19.060 -6.808 -12.343 1.00 77.69 289 PRO A C 1
ATOM 2239 O O . PRO A 1 289 ? 19.724 -5.767 -12.300 1.00 77.69 289 PRO A O 1
ATOM 2242 N N . LEU A 1 290 ? 18.808 -7.551 -11.261 1.00 68.75 290 LEU A N 1
ATOM 2243 C CA . LEU A 1 290 ? 19.319 -7.238 -9.918 1.00 68.75 290 LEU A CA 1
ATOM 2244 C C . LEU A 1 290 ? 20.799 -7.587 -9.773 1.00 68.75 290 LEU A C 1
ATOM 2246 O O . LEU A 1 290 ? 21.570 -6.835 -9.184 1.00 68.75 290 LEU A O 1
ATOM 2250 N N . THR A 1 291 ? 21.189 -8.721 -10.341 1.00 70.50 291 THR A N 1
ATOM 2251 C CA . THR A 1 291 ? 22.574 -9.155 -10.487 1.00 70.50 291 THR A CA 1
ATOM 2252 C C . THR A 1 291 ? 22.993 -9.013 -11.942 1.00 70.50 291 THR A C 1
ATOM 2254 O O . THR A 1 291 ? 22.165 -8.836 -12.836 1.00 70.50 291 THR A O 1
ATOM 2257 N N . LEU A 1 292 ? 24.297 -9.019 -12.192 1.00 70.56 292 LEU A N 1
ATOM 2258 C CA . LEU A 1 292 ? 24.810 -8.920 -13.549 1.00 70.56 292 LEU A CA 1
ATOM 2259 C C . LEU A 1 292 ? 24.373 -10.167 -14.332 1.00 70.56 292 LEU A C 1
ATOM 2261 O O . LEU A 1 292 ? 24.827 -11.271 -14.040 1.00 70.56 292 LEU A O 1
ATOM 2265 N N . ALA A 1 293 ? 23.434 -10.001 -15.264 1.00 62.59 293 ALA A N 1
ATOM 2266 C CA . ALA A 1 293 ? 22.921 -11.117 -16.046 1.00 62.59 293 ALA A CA 1
ATOM 2267 C C . ALA A 1 293 ? 23.967 -11.552 -17.088 1.00 62.59 293 ALA A C 1
ATOM 2269 O O . ALA A 1 293 ? 24.573 -10.678 -17.723 1.00 62.59 293 ALA A O 1
ATOM 2270 N N . PRO A 1 294 ? 24.174 -12.868 -17.287 1.00 61.22 294 PRO A N 1
ATOM 2271 C CA . PRO A 1 294 ? 24.977 -13.359 -18.398 1.00 61.22 294 PRO A CA 1
ATOM 2272 C C . PRO A 1 294 ? 24.328 -12.979 -19.747 1.00 61.22 294 PRO A C 1
ATOM 2274 O O . PRO A 1 294 ? 23.149 -12.616 -19.779 1.00 61.22 294 PRO A O 1
ATOM 2277 N N . PRO A 1 295 ? 25.082 -13.036 -20.861 1.00 61.94 295 PRO A N 1
ATOM 2278 C CA . PRO A 1 295 ? 24.576 -12.736 -22.201 1.00 61.94 295 PRO A CA 1
ATOM 2279 C C . PRO A 1 295 ? 23.270 -13.489 -22.539 1.00 61.94 295 PRO A C 1
ATOM 2281 O O . PRO A 1 295 ? 23.070 -14.601 -22.047 1.00 61.94 295 PRO A O 1
ATOM 2284 N N . PRO A 1 296 ? 22.407 -12.943 -23.420 1.00 74.12 296 PRO A N 1
ATOM 2285 C CA . PRO A 1 296 ? 22.655 -11.791 -24.289 1.00 74.12 296 PRO A CA 1
ATOM 2286 C C . PRO A 1 296 ? 22.417 -10.433 -23.610 1.00 74.12 296 PRO A C 1
ATOM 2288 O O . PRO A 1 296 ? 21.458 -10.239 -22.865 1.00 74.12 296 PRO A O 1
ATOM 2291 N N . ALA A 1 297 ? 23.295 -9.474 -23.908 1.00 85.25 297 ALA A N 1
ATOM 2292 C CA . ALA A 1 297 ? 23.142 -8.083 -23.492 1.00 85.25 297 ALA A CA 1
ATOM 2293 C C . ALA A 1 297 ? 22.005 -7.389 -24.273 1.00 85.25 297 ALA A C 1
ATOM 2295 O O . ALA A 1 297 ? 21.762 -7.745 -25.431 1.00 85.25 297 ALA A O 1
ATOM 2296 N N . PRO A 1 298 ? 21.321 -6.389 -23.684 1.00 90.06 298 PRO A N 1
ATOM 2297 C CA . PRO A 1 298 ? 20.258 -5.677 -24.380 1.00 90.06 298 PRO A CA 1
ATOM 2298 C C . PRO A 1 298 ? 20.776 -4.879 -25.591 1.00 90.06 298 PRO A C 1
ATOM 2300 O O . PRO A 1 298 ? 21.815 -4.241 -25.513 1.00 90.06 298 PRO A O 1
ATOM 2303 N N . THR A 1 299 ? 20.060 -4.837 -26.719 1.00 91.81 299 THR A N 1
ATOM 2304 C CA . THR A 1 299 ? 20.487 -4.011 -27.869 1.00 91.81 299 THR A CA 1
ATOM 2305 C C . THR A 1 299 ? 20.165 -2.526 -27.693 1.00 91.81 299 THR A C 1
ATOM 2307 O O . THR A 1 299 ?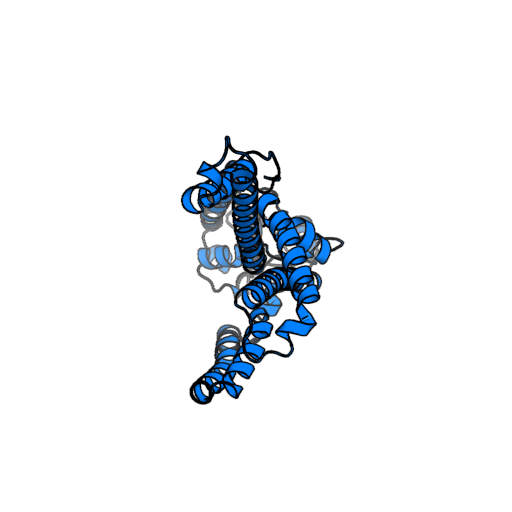 20.840 -1.671 -28.273 1.00 91.81 299 THR A O 1
ATOM 2310 N N . VAL A 1 300 ? 19.162 -2.202 -26.869 1.00 94.38 300 VAL A N 1
ATOM 2311 C CA . VAL A 1 300 ? 18.761 -0.831 -26.526 1.00 94.38 300 VAL A CA 1
ATOM 2312 C C . VAL A 1 300 ? 18.566 -0.711 -25.019 1.00 94.38 300 VAL A C 1
ATOM 2314 O O . VAL A 1 300 ? 17.853 -1.512 -24.415 1.00 94.38 300 VAL A O 1
ATOM 2317 N N . ILE A 1 301 ? 19.144 0.327 -24.415 1.00 95.50 301 ILE A N 1
ATOM 2318 C CA . ILE A 1 301 ? 18.972 0.654 -22.997 1.00 95.50 301 ILE A CA 1
ATOM 2319 C C . ILE A 1 301 ? 18.350 2.043 -22.871 1.00 95.50 301 ILE A C 1
ATOM 2321 O O . ILE A 1 301 ? 18.951 3.039 -23.261 1.00 95.50 301 ILE A O 1
ATOM 2325 N N . LEU A 1 302 ? 17.169 2.106 -22.262 1.00 96.62 302 LEU A N 1
ATOM 2326 C CA . LEU A 1 302 ? 16.505 3.326 -21.811 1.00 96.62 302 LEU A CA 1
ATOM 2327 C C . LEU A 1 302 ? 16.842 3.529 -20.327 1.00 96.62 302 LEU A C 1
ATOM 2329 O O . LEU A 1 302 ? 16.090 3.110 -19.441 1.00 96.62 302 LEU A O 1
ATOM 2333 N N . GLN A 1 303 ? 18.012 4.109 -20.059 1.00 96.69 303 GLN A N 1
ATOM 2334 C CA . GLN A 1 303 ? 18.543 4.293 -18.710 1.00 96.69 303 GLN A CA 1
ATOM 2335 C C . GLN A 1 303 ? 17.860 5.485 -18.027 1.00 96.69 303 GLN A C 1
ATOM 2337 O O . GLN A 1 303 ? 17.835 6.590 -18.572 1.00 96.69 303 GLN A O 1
ATOM 2342 N N . THR A 1 304 ? 17.332 5.276 -16.819 1.00 96.12 304 THR A N 1
ATOM 2343 C CA . THR A 1 304 ? 16.613 6.313 -16.063 1.00 96.12 304 THR A CA 1
ATOM 2344 C C . THR A 1 304 ? 16.554 6.005 -14.562 1.00 96.12 304 THR A C 1
ATOM 2346 O O . THR A 1 304 ? 17.001 4.949 -14.105 1.00 96.12 304 THR A O 1
ATOM 2349 N N . ARG A 1 305 ? 16.040 6.951 -13.772 1.00 93.50 305 ARG A N 1
ATOM 2350 C CA . ARG A 1 305 ? 15.737 6.785 -12.346 1.00 93.50 305 ARG A CA 1
ATOM 2351 C C . ARG A 1 305 ? 14.219 6.656 -12.187 1.00 93.50 305 ARG A C 1
ATOM 2353 O O . ARG A 1 305 ? 13.460 7.389 -12.808 1.00 93.50 305 ARG A O 1
ATOM 2360 N N . ALA A 1 306 ? 13.754 5.756 -11.323 1.00 89.38 306 ALA A N 1
ATOM 2361 C CA . ALA A 1 306 ? 12.326 5.641 -11.017 1.00 89.38 306 ALA A CA 1
ATOM 2362 C C . ALA A 1 306 ? 11.777 6.874 -10.275 1.00 89.38 306 ALA A C 1
ATOM 2364 O O . ALA A 1 306 ? 10.600 7.210 -10.399 1.00 89.38 306 ALA A O 1
ATOM 2365 N N . GLN A 1 307 ? 12.622 7.532 -9.478 1.00 89.44 307 GLN A N 1
ATOM 2366 C CA . GLN A 1 307 ? 12.354 8.749 -8.711 1.00 89.44 307 GLN A CA 1
ATOM 2367 C C . GLN A 1 307 ? 13.615 9.620 -8.686 1.00 89.44 307 GLN A C 1
ATOM 2369 O O . GLN A 1 307 ? 14.717 9.106 -8.860 1.00 89.44 307 GLN A O 1
ATOM 2374 N N . THR A 1 308 ? 13.488 10.909 -8.367 1.00 88.69 308 THR A N 1
ATOM 2375 C CA . THR A 1 308 ? 14.616 11.861 -8.331 1.00 88.69 308 THR A CA 1
ATOM 2376 C C . THR A 1 308 ? 15.843 11.333 -7.575 1.00 88.69 308 THR A C 1
ATOM 2378 O O . THR A 1 308 ? 16.967 11.499 -8.038 1.00 88.69 308 THR A O 1
ATOM 2381 N N . ASN A 1 309 ? 15.625 10.621 -6.463 1.00 85.81 309 ASN A N 1
ATOM 2382 C CA . ASN A 1 309 ? 16.692 10.118 -5.590 1.00 85.81 309 ASN A CA 1
ATOM 2383 C C . ASN A 1 309 ? 16.945 8.603 -5.712 1.00 85.81 309 ASN A C 1
ATOM 2385 O O . ASN A 1 309 ? 17.723 8.057 -4.936 1.00 85.81 309 ASN A O 1
ATOM 2389 N N . SER A 1 310 ? 16.287 7.894 -6.637 1.00 85.56 310 SER A N 1
ATOM 2390 C CA . SER A 1 310 ? 16.548 6.459 -6.833 1.00 85.56 310 SER A CA 1
ATOM 2391 C C . SER A 1 310 ? 17.811 6.235 -7.656 1.00 85.56 310 SER A C 1
ATOM 2393 O O . SER A 1 310 ? 18.184 7.091 -8.459 1.00 85.56 310 SER A O 1
ATOM 2395 N N . THR A 1 311 ? 18.432 5.066 -7.530 1.00 86.88 311 THR A N 1
ATOM 2396 C CA . THR A 1 311 ? 19.570 4.645 -8.360 1.00 86.88 311 THR A CA 1
ATOM 2397 C C . THR A 1 311 ? 19.246 4.742 -9.854 1.00 86.88 311 THR A C 1
ATOM 2399 O O . THR A 1 311 ? 18.137 4.426 -10.281 1.00 86.88 311 THR A O 1
ATOM 2402 N N . LEU A 1 312 ? 20.215 5.209 -10.646 1.00 91.00 312 LEU A N 1
ATOM 2403 C CA . LEU A 1 312 ? 20.126 5.228 -12.105 1.00 91.00 312 LEU A CA 1
ATOM 2404 C C . LEU A 1 312 ? 20.325 3.802 -12.624 1.00 91.00 312 LEU A C 1
ATOM 2406 O O . LEU A 1 312 ? 21.369 3.207 -12.352 1.00 91.00 312 LEU A O 1
ATOM 2410 N N . LEU A 1 313 ? 19.333 3.267 -13.338 1.00 89.56 313 LEU A N 1
ATOM 2411 C CA . LEU A 1 313 ? 19.328 1.880 -13.795 1.00 89.56 313 LEU A CA 1
ATOM 2412 C C . LEU A 1 313 ? 19.086 1.755 -15.311 1.00 89.56 313 LEU A C 1
ATOM 2414 O O . LEU A 1 313 ? 18.306 2.537 -15.861 1.00 89.56 313 LEU A O 1
ATOM 2418 N N . PRO A 1 314 ? 19.704 0.759 -15.980 1.00 90.25 314 PRO A N 1
ATOM 2419 C CA . PRO A 1 314 ? 20.808 -0.078 -15.483 1.00 90.25 314 PRO A CA 1
ATOM 2420 C C . PRO A 1 314 ? 22.017 0.758 -15.036 1.00 90.25 314 PRO A C 1
ATOM 2422 O O . PRO A 1 314 ? 22.210 1.872 -15.519 1.00 90.25 314 PRO A O 1
ATOM 2425 N N . THR A 1 315 ? 22.800 0.277 -14.070 1.00 89.88 315 THR A N 1
ATOM 2426 C CA . THR A 1 315 ? 23.936 1.048 -13.532 1.00 89.88 315 THR A CA 1
ATOM 2427 C C . THR A 1 315 ? 25.063 1.172 -14.565 1.00 89.88 315 THR A C 1
ATOM 2429 O O . THR A 1 315 ? 25.195 0.305 -15.432 1.00 89.88 315 THR A O 1
ATOM 2432 N N . PRO A 1 316 ? 25.943 2.188 -14.465 1.00 89.69 316 PRO A N 1
ATOM 2433 C CA . PRO A 1 316 ? 27.135 2.263 -15.312 1.00 89.69 316 PRO A CA 1
ATOM 2434 C C . PRO A 1 316 ? 27.990 0.987 -15.271 1.00 89.69 316 PRO A C 1
ATOM 2436 O O . PRO A 1 316 ? 28.477 0.546 -16.304 1.00 89.69 316 PRO A O 1
ATOM 2439 N N . ALA A 1 317 ? 28.108 0.342 -14.105 1.00 88.81 317 ALA A N 1
ATOM 2440 C CA . ALA A 1 317 ? 28.840 -0.916 -13.963 1.00 88.81 317 ALA A CA 1
ATOM 2441 C C . ALA A 1 317 ? 28.206 -2.068 -14.765 1.00 88.81 317 ALA A C 1
ATOM 2443 O O . ALA A 1 317 ? 28.929 -2.861 -15.363 1.00 88.81 317 ALA A O 1
ATOM 2444 N N . GLN A 1 318 ? 26.871 -2.141 -14.818 1.00 88.94 318 GLN A N 1
ATOM 2445 C CA . GLN A 1 318 ? 26.163 -3.131 -15.639 1.00 88.94 318 GLN A CA 1
ATOM 2446 C C . GLN A 1 318 ? 26.409 -2.897 -17.133 1.00 88.94 318 GLN A C 1
ATOM 2448 O O . GLN A 1 318 ? 26.715 -3.846 -17.849 1.00 88.94 318 GLN A O 1
ATOM 2453 N N . ILE A 1 319 ? 26.355 -1.638 -17.581 1.00 90.56 319 ILE A N 1
ATOM 2454 C CA . ILE A 1 319 ? 26.642 -1.276 -18.977 1.00 90.56 319 ILE A CA 1
ATOM 2455 C C . ILE A 1 319 ? 28.081 -1.658 -19.347 1.00 90.56 319 ILE A C 1
ATOM 2457 O O . ILE A 1 319 ? 28.274 -2.396 -20.309 1.00 90.56 319 ILE A O 1
ATOM 2461 N N . ILE A 1 320 ? 29.068 -1.263 -18.534 1.00 90.44 320 ILE A N 1
ATOM 2462 C CA . ILE A 1 320 ? 30.491 -1.589 -18.748 1.00 90.44 320 ILE A CA 1
ATOM 2463 C C . ILE A 1 320 ? 30.715 -3.102 -18.807 1.00 90.44 320 ILE A C 1
ATOM 2465 O O . ILE A 1 320 ? 31.520 -3.591 -19.597 1.00 90.44 320 ILE A O 1
ATOM 2469 N N . ALA A 1 321 ? 30.026 -3.874 -17.971 1.00 89.25 321 ALA A N 1
ATOM 2470 C CA . ALA A 1 321 ? 30.185 -5.320 -17.977 1.00 89.25 321 ALA A CA 1
ATOM 2471 C C . ALA A 1 321 ? 29.627 -5.964 -19.257 1.00 89.25 321 ALA A C 1
ATOM 2473 O O . ALA A 1 321 ? 30.255 -6.870 -19.800 1.00 89.25 321 ALA A O 1
ATOM 2474 N N . TRP A 1 322 ? 28.504 -5.468 -19.787 1.00 89.94 322 TRP A N 1
ATOM 2475 C CA . TRP A 1 322 ? 28.019 -5.887 -21.104 1.00 89.94 322 TRP A CA 1
ATOM 2476 C C . TRP A 1 322 ? 28.958 -5.459 -22.234 1.00 89.94 322 TRP A C 1
ATOM 2478 O O . TRP A 1 322 ? 29.132 -6.216 -23.187 1.00 89.94 322 TRP A O 1
ATOM 2488 N N . GLU A 1 323 ? 29.606 -4.297 -22.120 1.00 90.75 323 GLU A N 1
ATOM 2489 C CA . GLU A 1 323 ? 30.626 -3.872 -23.085 1.00 90.75 323 GLU A CA 1
ATOM 2490 C C . GLU A 1 323 ? 31.839 -4.801 -23.086 1.00 90.75 323 GLU A C 1
ATOM 2492 O O . GLU A 1 323 ? 32.293 -5.241 -24.141 1.00 90.75 323 GLU A O 1
ATOM 2497 N N . ARG A 1 324 ? 32.313 -5.193 -21.897 1.00 90.31 324 ARG A N 1
ATOM 2498 C CA . ARG A 1 324 ? 33.374 -6.203 -21.741 1.00 90.31 324 ARG A CA 1
ATOM 2499 C C . ARG A 1 324 ? 32.971 -7.569 -22.295 1.00 90.31 324 ARG A C 1
ATOM 2501 O O . ARG A 1 324 ? 33.833 -8.305 -22.758 1.00 90.31 324 ARG A O 1
ATOM 2508 N N . ALA A 1 325 ? 31.679 -7.890 -22.278 1.00 87.81 325 ALA A N 1
ATOM 2509 C CA . ALA A 1 325 ? 31.125 -9.096 -22.889 1.00 87.81 325 ALA A CA 1
ATOM 2510 C C . ALA A 1 325 ? 30.910 -8.977 -24.416 1.00 87.81 325 ALA A C 1
ATOM 2512 O O . ALA A 1 325 ? 30.373 -9.900 -25.025 1.00 87.81 325 ALA A O 1
ATOM 2513 N N . GLY A 1 326 ? 31.316 -7.865 -25.041 1.00 88.38 326 GLY A N 1
ATOM 2514 C CA . GLY A 1 326 ? 31.315 -7.675 -26.494 1.00 88.38 326 GLY A CA 1
ATOM 2515 C C . GLY A 1 326 ? 30.218 -6.757 -27.040 1.00 88.38 326 GLY A C 1
ATOM 2516 O O . GLY A 1 326 ? 30.210 -6.483 -28.242 1.00 88.38 326 GLY A O 1
ATOM 2517 N N . ALA A 1 327 ? 29.310 -6.241 -26.202 1.00 89.38 327 ALA A N 1
ATOM 2518 C CA . ALA A 1 327 ? 28.370 -5.207 -26.637 1.00 89.38 327 ALA A CA 1
ATOM 2519 C C . ALA A 1 327 ? 29.115 -3.887 -26.921 1.00 89.38 327 ALA A C 1
ATOM 2521 O O . ALA A 1 327 ? 30.100 -3.560 -26.270 1.00 89.38 327 ALA A O 1
ATOM 2522 N N . ARG A 1 328 ? 28.657 -3.093 -27.891 1.00 90.94 328 ARG A N 1
ATOM 2523 C CA . ARG A 1 328 ? 29.259 -1.783 -28.198 1.00 90.94 328 ARG A CA 1
ATOM 2524 C C . ARG A 1 328 ? 28.209 -0.697 -28.112 1.00 90.94 328 ARG A C 1
ATOM 2526 O O . ARG A 1 328 ? 27.621 -0.339 -29.127 1.00 90.94 328 ARG A O 1
ATOM 2533 N N . TYR A 1 329 ? 27.944 -0.202 -26.910 1.00 92.62 329 TYR A N 1
ATOM 2534 C CA . TYR A 1 329 ? 26.933 0.829 -26.734 1.00 92.62 329 TYR A CA 1
ATOM 2535 C C . TYR A 1 329 ? 27.431 2.194 -27.199 1.00 92.62 329 TYR A C 1
ATOM 2537 O O . TYR A 1 329 ? 28.570 2.593 -26.976 1.00 92.62 329 TYR A O 1
ATOM 2545 N N . ARG A 1 330 ? 26.529 2.944 -27.825 1.00 93.62 330 ARG A N 1
ATOM 2546 C CA . ARG A 1 330 ? 26.673 4.373 -28.087 1.00 93.62 330 ARG A CA 1
ATOM 2547 C C . ARG A 1 330 ? 25.493 5.098 -27.473 1.00 93.62 330 ARG A C 1
ATOM 2549 O O . ARG A 1 330 ? 24.363 4.620 -27.572 1.00 93.62 330 ARG A O 1
ATOM 2556 N N . LEU A 1 331 ? 25.752 6.245 -26.854 1.00 95.06 331 LEU A N 1
ATOM 2557 C CA . LEU A 1 331 ? 24.695 7.165 -26.451 1.00 95.06 331 LEU A CA 1
ATOM 2558 C C . LEU A 1 331 ? 24.114 7.799 -27.722 1.00 95.06 331 LEU A C 1
ATOM 2560 O O . LEU A 1 331 ? 24.838 8.471 -28.451 1.00 95.06 331 LEU A O 1
ATOM 2564 N N . ILE A 1 332 ? 22.837 7.543 -28.001 1.00 94.75 332 ILE A N 1
ATOM 2565 C CA . ILE A 1 332 ? 22.155 8.018 -29.219 1.00 94.75 332 ILE A CA 1
ATOM 2566 C C . ILE A 1 332 ? 21.092 9.088 -28.947 1.00 94.75 332 ILE A C 1
ATOM 2568 O O . ILE A 1 332 ? 20.643 9.729 -29.887 1.00 94.75 332 ILE A O 1
ATOM 2572 N N . ALA A 1 333 ? 20.688 9.273 -27.687 1.00 96.12 333 ALA A N 1
ATOM 2573 C CA . ALA A 1 333 ? 19.837 10.380 -27.253 1.00 96.12 333 ALA A CA 1
ATOM 2574 C C . ALA A 1 333 ? 20.022 10.643 -25.752 1.00 96.12 333 ALA A C 1
ATOM 2576 O O . ALA A 1 333 ? 20.245 9.706 -24.971 1.00 96.12 333 ALA A O 1
ATOM 2577 N N . HIS A 1 334 ? 19.889 11.903 -25.335 1.00 97.00 334 HIS A N 1
ATOM 2578 C CA . HIS A 1 334 ? 19.918 12.291 -23.923 1.00 97.00 334 HIS A CA 1
ATOM 2579 C C . HIS A 1 334 ? 18.921 13.416 -23.654 1.00 97.00 334 HIS A C 1
ATOM 2581 O O . HIS A 1 334 ? 19.196 14.587 -23.894 1.00 97.00 334 HIS A O 1
ATOM 2587 N N . VAL A 1 335 ? 17.777 13.055 -23.076 1.00 97.38 335 VAL A N 1
ATOM 2588 C CA . VAL A 1 335 ? 16.711 14.002 -22.744 1.00 97.38 335 VAL A CA 1
ATOM 2589 C C . VAL A 1 335 ? 16.481 13.974 -21.248 1.00 97.38 335 VAL A C 1
ATOM 2591 O O . VAL A 1 335 ? 15.848 13.047 -20.753 1.00 97.38 335 VAL A O 1
ATOM 2594 N N . ARG A 1 336 ? 16.985 14.992 -20.538 1.00 95.62 336 ARG A N 1
ATOM 2595 C CA . ARG A 1 336 ? 16.768 15.248 -19.099 1.00 95.62 336 ARG A CA 1
ATOM 2596 C C . ARG A 1 336 ? 16.841 13.979 -18.234 1.00 95.62 336 ARG A C 1
ATOM 2598 O O . ARG A 1 336 ? 17.907 13.644 -17.725 1.00 95.62 336 ARG A O 1
ATOM 2605 N N . THR A 1 337 ? 15.713 13.294 -18.029 1.00 96.44 337 THR A N 1
ATOM 2606 C CA . THR A 1 337 ? 15.594 12.093 -17.189 1.00 96.44 337 THR A CA 1
ATOM 2607 C C . THR A 1 337 ? 15.980 10.769 -17.867 1.00 96.44 337 THR A C 1
ATOM 2609 O O . THR A 1 337 ? 16.101 9.761 -17.165 1.00 96.44 337 THR A O 1
ATOM 2612 N N . PHE A 1 338 ? 16.211 10.745 -19.183 1.00 97.62 338 PHE A N 1
ATOM 2613 C CA . PHE A 1 338 ? 16.535 9.544 -19.960 1.00 97.62 338 PHE A CA 1
ATOM 2614 C C . PHE A 1 338 ? 17.848 9.652 -20.728 1.00 97.62 338 PHE A C 1
ATOM 2616 O O . PHE A 1 338 ? 18.110 10.633 -21.422 1.00 97.62 338 PHE A O 1
ATOM 2623 N N . ARG A 1 339 ? 18.629 8.569 -20.682 1.00 97.69 339 ARG A N 1
ATOM 2624 C CA . ARG A 1 339 ? 19.761 8.313 -21.581 1.00 97.69 339 ARG A CA 1
ATOM 2625 C C . ARG A 1 339 ? 19.459 7.073 -22.407 1.00 97.69 339 ARG A C 1
ATOM 2627 O O . ARG A 1 339 ? 19.104 6.037 -21.844 1.00 97.69 339 ARG A O 1
ATOM 2634 N N . VAL A 1 340 ? 19.597 7.179 -23.723 1.00 96.56 340 VAL A N 1
ATOM 2635 C CA . VAL A 1 340 ? 19.327 6.076 -24.648 1.00 96.56 340 VAL A CA 1
ATOM 2636 C C . VAL A 1 340 ? 20.642 5.559 -25.199 1.00 96.56 340 VAL A C 1
ATOM 2638 O O . VAL A 1 340 ? 21.329 6.262 -25.938 1.00 96.56 340 VAL A O 1
ATOM 2641 N N . PHE A 1 341 ? 20.975 4.320 -24.857 1.00 95.31 341 PHE A N 1
ATOM 2642 C CA . PHE A 1 341 ? 22.124 3.621 -25.416 1.00 95.31 341 PHE A CA 1
ATOM 2643 C C . PHE A 1 341 ? 21.663 2.588 -26.434 1.00 95.31 341 PHE A C 1
ATOM 2645 O O . PHE A 1 341 ? 20.643 1.928 -26.235 1.00 95.31 341 PHE A O 1
ATOM 2652 N N . SER A 1 342 ? 22.427 2.419 -27.506 1.00 93.31 342 SER A N 1
ATOM 2653 C CA . SER A 1 342 ? 22.165 1.403 -28.522 1.00 93.31 342 SER A CA 1
ATOM 2654 C C . SER A 1 342 ? 23.458 0.754 -28.991 1.00 93.31 342 SER A C 1
ATOM 2656 O O . SER A 1 342 ? 24.484 1.426 -29.087 1.00 93.31 342 SER A O 1
ATOM 2658 N N . THR A 1 343 ? 23.407 -0.544 -29.288 1.00 91.38 343 THR A N 1
ATOM 2659 C CA . THR A 1 343 ? 24.508 -1.263 -29.947 1.00 91.38 343 THR A CA 1
ATOM 2660 C C . THR A 1 343 ? 24.510 -1.107 -31.466 1.00 91.38 343 THR A C 1
ATOM 2662 O O . THR A 1 343 ? 25.452 -1.531 -32.135 1.00 91.38 343 THR A O 1
ATOM 2665 N N . CYS A 1 344 ? 23.470 -0.488 -32.024 1.00 86.25 344 CYS A N 1
ATOM 2666 C CA . CYS A 1 344 ? 23.326 -0.276 -33.454 1.00 86.25 344 CYS A CA 1
ATOM 2667 C C . CYS A 1 344 ? 23.854 1.099 -33.868 1.00 86.25 344 CYS A C 1
ATOM 2669 O O . CYS A 1 344 ? 23.837 2.043 -33.071 1.00 86.25 344 CYS A O 1
ATOM 2671 N N . PRO A 1 345 ? 24.295 1.253 -35.127 1.00 67.88 345 PRO A N 1
ATOM 2672 C CA . PRO A 1 345 ? 24.619 2.560 -35.675 1.00 67.88 345 PRO A CA 1
ATOM 2673 C C . PRO A 1 345 ? 23.348 3.422 -35.745 1.00 67.88 345 PRO A C 1
ATOM 2675 O O . PRO A 1 345 ? 22.561 3.334 -36.683 1.00 67.88 345 PRO A O 1
ATOM 2678 N N . GLY A 1 346 ? 23.125 4.238 -34.716 1.00 59.25 346 GLY A N 1
ATOM 2679 C CA . GLY A 1 346 ? 22.123 5.301 -34.717 1.00 59.25 346 GLY A CA 1
ATOM 2680 C C . GLY A 1 346 ? 22.655 6.570 -35.386 1.00 59.25 346 GLY A C 1
ATOM 2681 O O . GLY A 1 346 ? 23.868 6.772 -35.485 1.00 59.25 346 GLY A O 1
ATOM 2682 N N . LYS A 1 347 ? 21.751 7.458 -35.818 1.00 50.88 347 LYS A N 1
ATOM 2683 C CA . LYS A 1 347 ? 22.117 8.830 -36.197 1.00 50.88 347 LYS A CA 1
ATOM 2684 C C . LYS A 1 347 ? 22.598 9.565 -34.942 1.00 50.88 347 LYS A C 1
ATOM 2686 O O . LYS A 1 347 ? 21.778 10.044 -34.172 1.00 50.88 347 LYS A O 1
ATOM 2691 N N . VAL A 1 348 ? 23.909 9.660 -34.742 1.00 44.19 348 VAL A N 1
ATOM 2692 C CA . VAL A 1 348 ? 24.484 10.601 -33.774 1.00 44.19 348 VAL A CA 1
ATOM 2693 C C . VAL A 1 348 ? 24.358 11.989 -34.401 1.00 44.19 348 VAL A C 1
ATOM 2695 O O . VAL A 1 348 ? 25.038 12.276 -35.385 1.00 44.19 348 VAL A O 1
ATOM 2698 N N . ARG A 1 349 ? 23.442 12.829 -33.910 1.00 46.09 349 ARG A N 1
ATOM 2699 C CA . ARG A 1 349 ? 23.540 14.275 -34.153 1.00 46.09 349 ARG A CA 1
ATOM 2700 C C . ARG A 1 349 ? 24.441 14.829 -33.053 1.00 46.09 349 ARG A C 1
ATOM 2702 O O . ARG A 1 349 ? 24.142 14.615 -31.882 1.00 46.09 349 ARG A O 1
ATOM 2709 N N . GLY A 1 350 ? 25.583 15.378 -33.469 1.00 37.75 350 GLY A N 1
ATOM 2710 C CA . GLY A 1 350 ? 26.580 15.990 -32.590 1.00 37.75 350 GLY A CA 1
ATOM 2711 C C . GLY A 1 350 ? 26.089 17.270 -31.941 1.00 37.75 350 GLY A C 1
ATOM 2712 O O . GLY A 1 350 ? 25.125 17.866 -32.480 1.00 37.75 350 GLY A O 1
#